Protein AF-A0A931J970-F1 (afdb_monomer_lite)

Radius of gyration: 32.59 Å; chains: 1; bounding box: 73×51×160 Å

Organism: NCBI:txid2795029

Secondary structure (DSSP, 8-state):
----------------------------------------------------------------------------B-TTSSB---SS---TTEEEEESSSSSS--EEEETTTTEEEETT--EEESSHHHHHHHHHT--BTTB--EE-------SSSS--EESSSSSSEEES----TTTS-HHHHIIIIIS--B-SB-TTSPBPSS-B----TT-SS--SSEEE-S---SS-TTEEEEEETTTTEEEEEETTS-EEE--EEES--SEE-------SHHHHHHHHHHHHHHHHT-----------

Foldseek 3Di:
DDDDDDDDDDDDDDDDDDDDDDDDDDDDDDDDDDDDDDDDDDDDDDDDDDDDDDDDDDDDDDDDDDPPPDPPPPQDAPPVRHRPPDAFADFPQWFFFDQQPPLDGQWTQRPLLQKIWGLQDKDKDQFQVRLQVCQQCDADNNDRQKGFWAAAQPDDFFAPEDQLEPGAFWAPHDLHSPGGTPVLVCLCRRFNFHALAHNVRHGDPRHFPPGSRSRPHDDQWKEFGRDDGPVDNQWGWIAGRRGSTIHIDGRRHITMTTIMGHHDHHDGSPPPPPPCCVVVVVVVVVVVVVVVPPDPPPPDDDDD

Structure (mmCIF, N/CA/C/O backbone):
data_AF-A0A931J970-F1
#
_entry.id   AF-A0A931J970-F1
#
loop_
_atom_site.group_PDB
_atom_site.id
_atom_site.type_symbol
_atom_site.label_atom_id
_atom_site.label_alt_id
_atom_site.label_comp_id
_atom_site.label_asym_id
_atom_site.label_entity_id
_atom_site.label_seq_id
_atom_site.pdbx_PDB_ins_code
_atom_site.Cartn_x
_atom_site.Cartn_y
_atom_site.Cartn_z
_atom_site.occupancy
_atom_site.B_iso_or_equiv
_atom_site.auth_seq_id
_atom_site.auth_comp_id
_atom_site.auth_asym_id
_atom_site.auth_atom_id
_atom_site.pdbx_PDB_model_num
ATOM 1 N N . MET A 1 1 ? -7.038 -12.472 -66.343 1.00 32.62 1 MET A N 1
ATOM 2 C CA . MET A 1 1 ? -5.599 -12.186 -66.524 1.00 32.62 1 MET A CA 1
ATOM 3 C C . MET A 1 1 ? -5.068 -11.605 -65.215 1.00 32.62 1 MET A C 1
ATOM 5 O O . MET A 1 1 ? -5.559 -10.576 -64.785 1.00 32.62 1 MET A O 1
ATOM 9 N N . TRP A 1 2 ? -4.187 -12.348 -64.540 1.00 27.83 2 TRP A N 1
ATOM 10 C CA . TRP A 1 2 ? -3.300 -11.923 -63.430 1.00 27.83 2 TRP A CA 1
ATOM 11 C C . TRP A 1 2 ? -2.159 -11.028 -63.982 1.00 27.83 2 TRP A C 1
ATOM 13 O O . TRP A 1 2 ? -2.066 -10.998 -65.213 1.00 27.83 2 TRP A O 1
ATOM 23 N N . PRO A 1 3 ? -1.272 -10.355 -63.195 1.00 53.25 3 PRO A N 1
ATOM 24 C CA . PRO A 1 3 ? -0.715 -10.714 -61.864 1.00 53.25 3 PRO A CA 1
ATOM 25 C C . PRO A 1 3 ? -0.556 -9.479 -60.916 1.00 53.25 3 PRO A C 1
ATOM 27 O O . PRO A 1 3 ? -1.135 -8.444 -61.203 1.00 53.25 3 PRO A O 1
ATOM 30 N N . SER A 1 4 ? 0.117 -9.431 -59.753 1.00 34.38 4 SER A N 1
ATOM 31 C CA . SER A 1 4 ? 1.085 -10.269 -59.021 1.00 34.38 4 SER A CA 1
ATOM 32 C C . SER A 1 4 ? 1.076 -9.902 -57.522 1.00 34.38 4 SER A C 1
ATOM 34 O O . SER A 1 4 ? 0.842 -8.756 -57.149 1.00 34.38 4 SER A O 1
ATOM 36 N N . ARG A 1 5 ? 1.396 -10.886 -56.673 1.00 38.53 5 ARG A N 1
ATOM 37 C CA . ARG A 1 5 ? 1.529 -10.820 -55.206 1.00 38.53 5 ARG A CA 1
ATOM 38 C C . ARG A 1 5 ? 2.857 -10.193 -54.752 1.00 38.53 5 ARG A C 1
ATOM 40 O O . ARG A 1 5 ? 3.878 -10.428 -55.386 1.00 38.53 5 ARG A O 1
ATOM 47 N N . GLY A 1 6 ? 2.853 -9.590 -53.560 1.00 29.78 6 GLY A N 1
ATOM 48 C CA . GLY A 1 6 ? 4.028 -9.400 -52.700 1.00 29.78 6 GLY A CA 1
ATOM 49 C C . GLY A 1 6 ? 3.666 -9.686 -51.236 1.00 29.78 6 GLY A C 1
ATOM 50 O O . GLY A 1 6 ? 2.796 -9.026 -50.677 1.00 29.78 6 GLY A O 1
ATOM 51 N N . ARG A 1 7 ? 4.283 -10.717 -50.644 1.00 35.16 7 ARG A N 1
ATOM 52 C CA . ARG A 1 7 ? 4.227 -11.095 -49.216 1.00 35.16 7 ARG A CA 1
ATOM 53 C C . ARG A 1 7 ? 5.490 -10.592 -48.520 1.00 35.16 7 ARG A C 1
ATOM 55 O O . ARG A 1 7 ? 6.546 -10.812 -49.086 1.00 35.16 7 ARG A O 1
ATOM 62 N N . PHE A 1 8 ? 5.366 -10.098 -47.288 1.00 31.39 8 PHE A N 1
ATOM 63 C CA . PHE A 1 8 ? 6.238 -10.283 -46.104 1.00 31.39 8 PHE A CA 1
ATOM 64 C C . PHE A 1 8 ? 5.453 -9.624 -44.941 1.00 31.39 8 PHE A C 1
ATOM 66 O O . PHE A 1 8 ? 5.007 -8.499 -45.102 1.00 31.39 8 PHE A O 1
ATOM 73 N N . GLY A 1 9 ? 5.102 -10.217 -43.798 1.00 28.55 9 GLY A N 1
ATOM 74 C CA . GLY A 1 9 ? 5.568 -11.416 -43.115 1.00 28.55 9 GLY A CA 1
ATOM 75 C C . GLY A 1 9 ? 6.379 -11.006 -41.883 1.00 28.55 9 GLY A C 1
ATOM 76 O O . GLY A 1 9 ? 7.507 -10.587 -42.079 1.00 28.55 9 GLY A O 1
ATOM 77 N N . LEU A 1 10 ? 5.796 -11.142 -40.677 1.00 30.73 10 LEU A N 1
ATOM 78 C CA . LEU A 1 10 ? 6.378 -11.363 -39.326 1.00 30.73 10 LEU A CA 1
ATOM 79 C C . LEU A 1 10 ? 5.673 -10.503 -38.253 1.00 30.73 10 LEU A C 1
ATOM 81 O O . LEU A 1 10 ? 5.471 -9.322 -38.474 1.00 30.73 10 LEU A O 1
ATOM 85 N N . LYS A 1 11 ? 5.350 -10.953 -37.036 1.00 30.30 11 LYS A N 1
ATOM 86 C CA . LYS A 1 11 ? 5.134 -12.274 -36.421 1.00 30.30 11 LYS A CA 1
ATOM 87 C C . LYS A 1 11 ? 4.432 -11.974 -35.081 1.00 30.30 11 LYS A C 1
ATOM 89 O O . LYS A 1 11 ? 4.921 -11.151 -34.317 1.00 30.30 11 LYS A O 1
ATOM 94 N N . HIS A 1 12 ? 3.307 -12.637 -34.815 1.00 34.53 12 HIS A N 1
ATOM 95 C CA . HIS A 1 12 ? 2.775 -12.820 -33.460 1.00 34.53 12 HIS A CA 1
ATOM 96 C C . HIS A 1 12 ? 3.682 -13.786 -32.691 1.00 34.53 12 HIS A C 1
ATOM 98 O O . HIS A 1 12 ? 4.032 -14.831 -33.239 1.00 34.53 12 HIS A O 1
ATOM 104 N N . ALA A 1 13 ? 3.996 -13.457 -31.440 1.00 31.66 13 ALA A N 1
ATOM 105 C CA . ALA A 1 13 ? 4.185 -14.376 -30.313 1.00 31.66 13 ALA A CA 1
ATOM 106 C C . ALA A 1 13 ? 4.657 -13.561 -29.104 1.00 31.66 13 ALA A C 1
ATOM 108 O O . ALA A 1 13 ? 5.627 -12.830 -29.236 1.00 31.66 13 ALA A O 1
ATOM 109 N N . TYR A 1 14 ? 3.974 -13.665 -27.964 1.00 29.38 14 TYR A N 1
ATOM 110 C CA . TYR A 1 14 ? 4.555 -14.063 -26.674 1.00 29.38 14 TYR A CA 1
ATOM 111 C C . TYR A 1 14 ? 3.423 -14.097 -25.638 1.00 29.38 14 TYR A C 1
ATOM 113 O O . TYR A 1 14 ? 3.009 -13.078 -25.097 1.00 29.38 14 TYR A O 1
ATOM 121 N N . PHE A 1 15 ? 2.904 -15.302 -25.403 1.00 30.95 15 PHE A N 1
ATOM 122 C CA . PHE A 1 15 ? 2.072 -15.651 -24.257 1.00 30.95 15 PHE A CA 1
ATOM 123 C C . PHE A 1 15 ? 2.716 -16.864 -23.579 1.00 30.95 15 PHE A C 1
ATOM 125 O O . PHE A 1 15 ? 3.073 -17.817 -24.265 1.00 30.95 15 PHE A O 1
ATOM 132 N N . ALA A 1 16 ? 2.801 -16.775 -22.248 1.00 30.42 16 ALA A N 1
ATOM 133 C CA . ALA A 1 16 ? 2.946 -17.830 -21.242 1.00 30.42 16 ALA A CA 1
ATOM 134 C C . ALA A 1 16 ? 4.136 -18.806 -21.338 1.00 30.42 16 ALA A C 1
ATOM 136 O O . ALA A 1 16 ? 4.238 -19.580 -22.274 1.00 30.42 16 ALA A O 1
ATOM 137 N N . HIS A 1 17 ? 4.958 -18.851 -20.280 1.00 29.67 17 HIS A N 1
ATOM 138 C CA . HIS A 1 17 ? 5.275 -20.077 -19.525 1.00 29.67 17 HIS A CA 1
ATOM 139 C C . HIS A 1 17 ? 6.256 -19.759 -18.378 1.00 29.67 17 HIS A C 1
ATOM 141 O O . HIS A 1 17 ? 7.457 -19.660 -18.590 1.00 29.67 17 HIS A O 1
ATOM 147 N N . LEU A 1 18 ? 5.758 -19.675 -17.141 1.00 29.77 18 LEU A N 1
ATOM 148 C CA . LEU A 1 18 ? 6.548 -20.017 -15.953 1.00 29.77 18 LEU A CA 1
ATOM 149 C C . LEU A 1 18 ? 5.676 -20.870 -15.026 1.00 29.77 18 LEU A C 1
ATOM 151 O O . LEU A 1 18 ? 4.893 -20.377 -14.221 1.00 29.77 18 LEU A O 1
ATOM 155 N N . LYS A 1 19 ? 5.797 -22.187 -15.200 1.00 30.42 19 LYS A N 1
ATOM 156 C CA . LYS A 1 19 ? 5.409 -23.211 -14.230 1.00 30.42 19 LYS A CA 1
ATOM 157 C C . LYS A 1 19 ? 6.607 -24.142 -14.054 1.00 30.42 19 LYS A C 1
ATOM 159 O O . LYS A 1 19 ? 7.148 -24.611 -15.047 1.00 30.42 19 LYS A O 1
ATOM 164 N N . CYS A 1 20 ? 6.932 -24.407 -12.791 1.00 26.66 20 CYS A N 1
ATOM 165 C CA . CYS A 1 20 ? 7.641 -25.573 -12.260 1.00 26.66 20 CYS A CA 1
ATOM 166 C C . CYS A 1 20 ? 8.998 -25.959 -12.871 1.00 26.66 20 CYS A C 1
ATOM 168 O O . CYS A 1 20 ? 9.063 -26.613 -13.905 1.00 26.66 20 CYS A O 1
ATOM 170 N N . MET A 1 21 ? 10.067 -25.779 -12.091 1.00 27.89 21 MET A N 1
ATOM 171 C CA . MET A 1 21 ? 11.127 -26.788 -12.041 1.00 27.89 21 MET A CA 1
ATOM 172 C C . MET A 1 21 ? 11.742 -26.841 -10.640 1.00 27.89 21 MET A C 1
ATOM 174 O O . MET A 1 21 ? 12.521 -25.983 -10.238 1.00 27.89 21 MET A O 1
ATOM 178 N N . ALA A 1 22 ? 11.333 -27.863 -9.891 1.00 28.83 22 ALA A N 1
ATOM 179 C CA . ALA A 1 22 ? 11.985 -28.336 -8.683 1.00 28.83 22 ALA A CA 1
ATOM 180 C C . ALA A 1 22 ? 12.664 -29.681 -8.992 1.00 28.83 22 ALA A C 1
ATOM 182 O O . ALA A 1 22 ? 12.116 -30.490 -9.738 1.00 28.83 22 ALA A O 1
ATOM 183 N N . CYS A 1 23 ? 13.810 -29.906 -8.343 1.00 24.67 23 CYS A N 1
ATOM 184 C CA . CYS A 1 23 ? 14.574 -31.155 -8.221 1.00 24.67 23 CYS A CA 1
ATOM 185 C C . CYS A 1 23 ? 15.260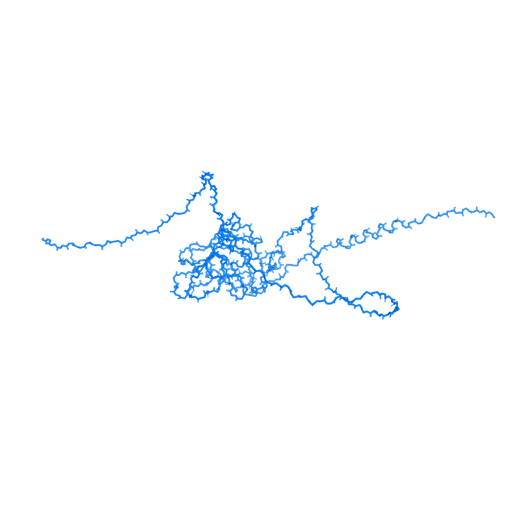 -31.730 -9.475 1.00 24.67 23 CYS A C 1
ATOM 187 O O . CYS A 1 23 ? 14.621 -32.379 -10.296 1.00 24.67 23 CYS A O 1
ATOM 189 N N . HIS A 1 24 ? 16.601 -31.673 -9.493 1.00 28.16 24 HIS A N 1
ATOM 190 C CA . HIS A 1 24 ? 17.458 -32.873 -9.449 1.00 28.16 24 HIS A CA 1
ATOM 191 C C . HIS A 1 24 ? 18.880 -32.539 -8.941 1.00 28.16 24 HIS A C 1
ATOM 193 O O . HIS A 1 24 ? 19.471 -31.527 -9.302 1.00 28.16 24 HIS A O 1
ATOM 199 N N . CYS A 1 25 ? 19.384 -33.407 -8.058 1.00 27.58 25 CYS A N 1
ATOM 200 C CA . CYS A 1 25 ? 20.707 -33.421 -7.417 1.00 27.58 25 CYS A CA 1
ATOM 201 C C . CYS A 1 25 ? 21.861 -33.682 -8.412 1.00 27.58 25 CYS A C 1
ATOM 203 O O . CYS A 1 25 ? 21.650 -34.435 -9.357 1.00 27.58 25 CYS A O 1
ATOM 205 N N . ARG A 1 26 ? 23.108 -33.238 -8.145 1.00 26.83 26 ARG A N 1
ATOM 206 C CA . ARG A 1 26 ? 24.162 -33.934 -7.348 1.00 26.83 26 ARG A CA 1
ATOM 207 C C . ARG A 1 26 ? 25.575 -33.320 -7.552 1.00 26.83 26 ARG A C 1
ATOM 209 O O . ARG A 1 26 ? 25.983 -33.097 -8.680 1.00 26.83 26 ARG A O 1
ATOM 216 N N . SER A 1 27 ? 26.276 -33.126 -6.426 1.00 30.52 27 SER A N 1
ATOM 217 C CA . SER A 1 27 ? 27.703 -33.390 -6.099 1.00 30.52 27 SER A CA 1
ATOM 218 C C . SER A 1 27 ? 28.887 -32.999 -7.014 1.00 30.52 27 SER A C 1
ATOM 220 O O . SER A 1 27 ? 29.001 -33.479 -8.135 1.00 30.52 27 SER A O 1
ATOM 222 N N . ASP A 1 28 ? 29.852 -32.341 -6.349 1.00 29.25 28 ASP A N 1
ATOM 223 C CA . ASP A 1 28 ? 31.324 -32.374 -6.489 1.00 29.25 28 ASP A CA 1
ATOM 224 C C . ASP A 1 28 ? 32.018 -31.777 -7.725 1.00 29.25 28 ASP A C 1
ATOM 226 O O . ASP A 1 28 ? 31.942 -32.310 -8.823 1.00 29.25 28 ASP A O 1
ATOM 230 N N . CYS A 1 29 ? 32.867 -30.761 -7.494 1.00 26.94 29 CYS A N 1
ATOM 231 C CA . CYS A 1 29 ? 34.327 -30.955 -7.500 1.00 26.94 29 CYS A CA 1
ATOM 232 C C . CYS A 1 29 ? 35.052 -29.713 -6.943 1.00 26.94 29 CYS A C 1
ATOM 234 O O . CYS A 1 29 ? 34.749 -28.579 -7.310 1.00 26.94 29 CYS A O 1
ATOM 236 N N . GLY A 1 30 ? 36.012 -29.928 -6.042 1.00 27.17 30 GLY A N 1
ATOM 237 C CA . GLY A 1 30 ? 36.835 -28.877 -5.449 1.00 27.17 30 GLY A CA 1
ATOM 238 C C . GLY A 1 30 ? 38.177 -28.621 -6.148 1.00 27.17 30 GLY A C 1
ATOM 239 O O . GLY A 1 30 ? 38.549 -29.291 -7.104 1.00 27.17 30 GLY A O 1
ATOM 240 N N . GLN A 1 31 ? 38.917 -27.714 -5.500 1.00 30.12 31 GLN A N 1
ATOM 241 C CA . GLN A 1 31 ? 40.372 -27.488 -5.479 1.00 30.12 31 GLN A CA 1
ATOM 242 C C . GLN A 1 31 ? 41.030 -26.413 -6.375 1.00 30.12 31 GLN A C 1
ATOM 244 O O . GLN A 1 31 ? 41.180 -26.559 -7.578 1.00 30.12 31 GLN A O 1
ATOM 249 N N . LYS A 1 32 ? 41.606 -25.450 -5.625 1.00 28.34 32 LYS A N 1
ATOM 250 C CA . LYS A 1 32 ? 42.980 -24.895 -5.654 1.00 28.34 32 LYS A CA 1
ATOM 251 C C . LYS A 1 32 ? 43.425 -24.013 -6.824 1.00 28.34 32 LYS A C 1
ATOM 253 O O . LYS A 1 32 ? 43.679 -24.522 -7.902 1.00 28.34 32 LYS A O 1
ATOM 258 N N . VAL A 1 33 ? 43.838 -22.784 -6.473 1.00 33.09 33 VAL A N 1
ATOM 259 C CA . VAL A 1 33 ? 45.193 -22.264 -6.765 1.00 33.09 33 VAL A CA 1
ATOM 260 C C . VAL A 1 33 ? 45.700 -21.436 -5.566 1.00 33.09 33 VAL A C 1
ATOM 262 O O . VAL A 1 33 ? 44.953 -20.656 -4.982 1.00 33.09 33 VAL A O 1
ATOM 265 N N . GLN A 1 34 ? 46.958 -21.669 -5.176 1.00 29.69 34 GLN A N 1
ATOM 266 C CA . GLN A 1 34 ? 47.738 -20.971 -4.144 1.00 29.69 34 GLN A CA 1
ATOM 267 C C . GLN A 1 34 ? 48.658 -19.895 -4.755 1.00 29.69 34 GLN A C 1
ATOM 269 O O . GLN A 1 34 ? 49.080 -20.036 -5.899 1.00 29.69 34 GLN A O 1
ATOM 274 N N . GLY A 1 35 ? 49.087 -18.943 -3.914 1.00 29.00 35 GLY A N 1
ATOM 275 C CA . GLY A 1 35 ? 50.326 -18.151 -4.046 1.00 29.00 35 GLY A CA 1
ATOM 276 C C . GLY A 1 35 ? 50.062 -16.640 -4.064 1.00 29.00 35 GLY A C 1
ATOM 277 O O . GLY A 1 35 ? 49.235 -16.190 -4.838 1.00 29.00 35 GLY A O 1
ATOM 278 N N . GLY A 1 36 ? 50.682 -15.769 -3.267 1.00 27.55 36 GLY A N 1
ATOM 279 C CA . GLY A 1 36 ? 51.750 -15.872 -2.275 1.00 27.55 36 GLY A CA 1
ATOM 280 C C . GLY A 1 36 ? 52.408 -14.486 -2.119 1.00 27.55 36 GLY A C 1
ATOM 281 O O . GLY A 1 36 ? 52.637 -13.830 -3.127 1.00 27.55 36 GLY A O 1
ATOM 282 N N . ALA A 1 37 ? 52.736 -14.112 -0.870 1.00 29.05 37 ALA A N 1
ATOM 283 C CA . ALA A 1 37 ? 53.628 -13.018 -0.421 1.00 29.05 37 ALA A CA 1
ATOM 284 C C . ALA A 1 37 ? 53.196 -11.550 -0.669 1.00 29.05 37 ALA A C 1
ATOM 286 O O . ALA A 1 37 ? 52.577 -11.237 -1.670 1.00 29.05 37 ALA A O 1
ATOM 287 N N . ALA A 1 38 ? 53.548 -10.544 0.138 1.00 29.59 38 ALA A N 1
ATOM 288 C CA . ALA A 1 38 ? 54.008 -10.399 1.522 1.00 29.59 38 ALA A CA 1
ATOM 289 C C . ALA A 1 38 ? 54.080 -8.877 1.808 1.00 29.59 38 ALA A C 1
ATOM 291 O O . ALA A 1 38 ? 54.434 -8.117 0.917 1.00 29.59 38 ALA A O 1
ATOM 292 N N . ALA A 1 39 ? 53.806 -8.496 3.062 1.00 28.98 39 ALA A N 1
ATOM 293 C CA . ALA A 1 39 ? 54.303 -7.323 3.801 1.00 28.98 39 ALA A CA 1
ATOM 294 C C . ALA A 1 39 ? 54.125 -5.891 3.233 1.00 28.98 39 ALA A C 1
ATOM 296 O O . ALA A 1 39 ? 54.728 -5.518 2.235 1.00 28.98 39 ALA A O 1
ATOM 297 N N . LEU A 1 40 ? 53.444 -5.030 4.006 1.00 29.34 40 LEU A N 1
ATOM 298 C CA . LEU A 1 40 ? 54.064 -3.936 4.785 1.00 29.34 40 LEU A CA 1
ATOM 299 C C . LEU A 1 40 ? 52.973 -3.091 5.480 1.00 29.34 40 LEU A C 1
ATOM 301 O O . LEU A 1 40 ? 52.254 -2.326 4.846 1.00 29.34 40 LEU A O 1
ATOM 305 N N . LEU A 1 41 ? 52.870 -3.237 6.803 1.00 31.53 41 LEU A N 1
ATOM 306 C CA . LEU A 1 41 ? 52.227 -2.273 7.705 1.00 31.53 41 LEU A CA 1
ATOM 307 C C . LEU A 1 41 ? 53.251 -1.197 8.088 1.00 31.53 41 LEU A C 1
ATOM 309 O O . LEU A 1 41 ? 54.427 -1.532 8.259 1.00 31.53 41 LEU A O 1
ATOM 313 N N . PRO A 1 42 ? 52.803 0.033 8.388 1.00 39.00 42 PRO A N 1
ATOM 314 C CA . PRO A 1 42 ? 53.454 0.765 9.463 1.00 39.00 42 PRO A CA 1
ATOM 315 C C . PRO A 1 42 ? 52.481 1.326 10.512 1.00 39.00 42 PRO A C 1
ATOM 317 O O . PRO A 1 42 ? 51.498 1.991 10.210 1.00 39.00 42 PRO A O 1
ATOM 320 N N . ALA A 1 43 ? 52.883 1.061 11.757 1.00 30.73 43 ALA A N 1
ATOM 321 C CA . ALA A 1 43 ? 52.931 1.960 12.909 1.00 30.73 43 ALA A CA 1
ATOM 322 C C . ALA A 1 43 ? 51.629 2.561 13.473 1.00 30.73 43 ALA A C 1
ATOM 324 O O . ALA A 1 43 ? 51.094 3.564 13.008 1.00 30.73 43 ALA A O 1
ATOM 325 N N . ALA A 1 44 ? 51.241 1.993 14.617 1.00 34.16 44 ALA A N 1
ATOM 326 C CA . ALA A 1 44 ? 50.404 2.609 15.634 1.00 34.16 44 ALA A CA 1
ATOM 327 C C . ALA A 1 44 ? 51.095 3.832 16.272 1.00 34.16 44 ALA A C 1
ATOM 329 O O . ALA A 1 44 ? 52.286 3.801 16.581 1.00 34.16 44 ALA A O 1
ATOM 330 N N . ASN A 1 45 ? 50.316 4.889 16.502 1.00 34.91 45 ASN A N 1
ATOM 331 C CA . ASN A 1 45 ? 50.698 6.091 17.241 1.00 34.91 45 ASN A CA 1
ATOM 332 C C . ASN A 1 45 ? 50.421 5.883 18.749 1.00 34.91 45 ASN A C 1
ATOM 334 O O . ASN A 1 45 ? 49.266 5.629 19.101 1.00 34.91 45 ASN A O 1
ATOM 338 N N . PRO A 1 46 ? 51.421 5.981 19.647 1.00 37.38 46 PRO A N 1
ATOM 339 C CA . PRO A 1 46 ? 51.228 5.814 21.079 1.00 37.38 46 PRO A CA 1
ATOM 340 C C . PRO A 1 46 ? 51.183 7.182 21.766 1.00 37.38 46 PRO A C 1
ATOM 342 O O . PRO A 1 46 ? 52.218 7.800 21.980 1.00 37.38 46 PRO A O 1
ATOM 345 N N . ASN A 1 47 ? 49.997 7.658 22.144 1.00 35.28 47 ASN A N 1
ATOM 346 C CA . ASN A 1 47 ? 49.862 8.778 23.080 1.00 35.28 47 ASN A CA 1
ATOM 347 C C . ASN A 1 47 ? 48.514 8.713 23.803 1.00 35.28 47 ASN A C 1
ATOM 349 O O . ASN A 1 47 ? 47.569 9.404 23.438 1.00 35.28 47 ASN A O 1
ATOM 353 N N . PHE A 1 48 ? 48.433 7.913 24.865 1.00 32.44 48 PHE A N 1
ATOM 354 C CA . PHE A 1 48 ? 47.489 8.189 25.946 1.00 32.44 48 PHE A CA 1
ATOM 355 C C . PHE A 1 48 ? 48.160 7.858 27.277 1.00 32.44 48 PHE A C 1
ATOM 357 O O . PHE A 1 48 ? 48.481 6.708 27.569 1.00 32.44 48 PHE A O 1
ATOM 364 N N . LYS A 1 49 ? 48.469 8.913 28.033 1.00 32.38 49 LYS A N 1
ATOM 365 C CA . LYS A 1 49 ? 49.117 8.844 29.341 1.00 32.38 49 LYS A CA 1
ATOM 366 C C . LYS A 1 49 ? 48.116 8.327 30.371 1.00 32.38 49 LYS A C 1
ATOM 368 O O . LYS A 1 49 ? 47.074 8.936 30.581 1.00 32.38 49 LYS A O 1
ATOM 373 N N . THR A 1 50 ? 48.471 7.236 31.033 1.00 33.38 50 THR A N 1
ATOM 374 C CA . THR A 1 50 ? 47.919 6.820 32.322 1.00 33.38 50 THR A CA 1
ATOM 375 C C . THR A 1 50 ? 48.655 7.561 33.433 1.00 33.38 50 THR A C 1
ATOM 377 O O . THR A 1 50 ? 49.863 7.377 33.576 1.00 33.38 50 THR A O 1
ATOM 380 N N . THR A 1 51 ? 47.942 8.353 34.230 1.00 37.03 51 THR A N 1
ATOM 381 C CA . THR A 1 51 ? 48.414 8.806 35.544 1.00 37.03 51 THR A CA 1
ATOM 382 C C . THR A 1 51 ? 47.288 8.695 36.564 1.00 37.03 51 THR A C 1
ATOM 384 O O . THR A 1 51 ? 46.246 9.328 36.428 1.00 37.03 51 THR A O 1
ATOM 387 N N . ASP A 1 52 ? 47.600 7.875 37.561 1.00 32.44 52 ASP A N 1
ATOM 388 C CA . ASP A 1 52 ? 47.331 8.026 38.984 1.00 32.44 52 ASP A CA 1
ATOM 389 C C . ASP A 1 52 ? 45.961 7.660 39.561 1.00 32.44 52 ASP A C 1
ATOM 391 O O . ASP A 1 52 ? 44.905 8.230 39.303 1.00 32.44 52 ASP A O 1
ATOM 395 N N . ALA A 1 53 ? 46.064 6.660 40.430 1.00 31.84 53 ALA A N 1
ATOM 396 C CA . ALA A 1 53 ? 45.071 6.179 41.353 1.00 31.84 53 ALA A CA 1
ATOM 397 C C . ALA A 1 53 ? 45.184 6.901 42.712 1.00 31.84 53 ALA A C 1
ATOM 399 O O . ALA A 1 53 ? 46.227 7.456 43.052 1.00 31.84 53 ALA A O 1
ATOM 400 N N . VAL A 1 54 ? 44.141 6.686 43.524 1.00 30.34 54 VAL A N 1
ATOM 401 C CA . VAL A 1 54 ? 44.147 6.530 44.995 1.00 30.34 54 VAL A CA 1
ATOM 402 C C . VAL A 1 54 ? 43.527 7.668 45.844 1.00 30.34 54 VAL A C 1
ATOM 404 O O . VAL A 1 54 ? 44.048 8.768 45.943 1.00 30.34 54 VAL A O 1
ATOM 407 N N . MET A 1 55 ? 42.474 7.244 46.571 1.00 28.72 55 MET A N 1
ATOM 408 C CA . MET A 1 55 ? 41.891 7.700 47.857 1.00 28.72 55 MET A CA 1
ATOM 409 C C . MET A 1 55 ? 41.119 9.035 47.908 1.00 28.72 55 MET A C 1
ATOM 411 O O . MET A 1 55 ? 41.661 10.099 47.667 1.00 28.72 55 MET A O 1
ATOM 415 N N . ASN A 1 56 ? 39.794 9.029 48.114 1.00 32.47 56 ASN A N 1
ATOM 416 C CA . ASN A 1 56 ? 39.006 8.681 49.320 1.00 32.47 56 ASN A CA 1
ATOM 417 C C . ASN A 1 56 ? 39.034 9.780 50.401 1.00 32.47 56 ASN A C 1
ATOM 419 O O . ASN A 1 56 ? 39.945 9.807 51.218 1.00 32.47 56 ASN A O 1
ATOM 423 N N . HIS A 1 57 ? 37.992 10.622 50.443 1.00 29.92 57 HIS A N 1
ATOM 424 C CA . HIS A 1 57 ? 37.467 11.209 51.679 1.00 29.92 57 HIS A CA 1
ATOM 425 C C . HIS A 1 57 ? 36.004 11.656 51.515 1.00 29.92 57 HIS A C 1
ATOM 427 O O . HIS A 1 57 ? 35.629 12.325 50.557 1.00 29.92 57 HIS A O 1
ATOM 433 N N . SER A 1 58 ? 35.194 11.233 52.481 1.00 35.00 58 SER A N 1
ATOM 434 C CA . SER A 1 58 ? 33.781 11.526 52.710 1.00 35.00 58 SER A CA 1
ATOM 435 C C . SER A 1 58 ? 33.463 13.027 52.824 1.00 35.00 58 SER A C 1
ATOM 437 O O . SER A 1 58 ? 34.309 13.769 53.312 1.00 35.00 58 SER A O 1
ATOM 439 N N . VAL A 1 59 ? 32.220 13.427 52.490 1.00 32.94 59 VAL A N 1
ATOM 440 C CA . VAL A 1 59 ? 31.285 14.284 53.280 1.00 32.94 59 VAL A CA 1
ATOM 441 C C . VAL A 1 59 ? 30.183 14.902 52.375 1.00 32.94 59 VAL A C 1
ATOM 443 O O . VAL A 1 59 ? 30.450 15.754 51.543 1.00 32.94 59 VAL A O 1
ATOM 446 N N . PHE A 1 60 ? 28.946 14.429 52.597 1.00 27.78 60 PHE A N 1
ATOM 447 C CA . PHE A 1 60 ? 27.629 15.105 52.658 1.00 27.78 60 PHE A CA 1
ATOM 448 C C . PHE A 1 60 ? 27.025 16.050 51.574 1.00 27.78 60 PHE A C 1
ATOM 450 O O . PHE A 1 60 ? 27.615 17.032 51.150 1.00 27.78 60 PHE A O 1
ATOM 457 N N . PHE A 1 61 ? 25.707 15.811 51.380 1.00 28.47 61 PHE A N 1
ATOM 458 C CA . PHE A 1 61 ? 24.578 16.651 50.906 1.00 28.47 61 PHE A CA 1
ATOM 459 C C . PHE A 1 61 ? 24.473 17.069 49.423 1.00 28.47 61 PHE A C 1
ATOM 461 O O . PHE A 1 61 ? 25.144 17.990 48.981 1.00 28.47 61 PHE A O 1
ATOM 468 N N . ALA A 1 62 ? 23.476 16.521 48.708 1.00 28.59 62 ALA A N 1
ATOM 469 C CA . ALA A 1 62 ? 22.228 17.232 48.361 1.00 28.59 62 ALA A CA 1
ATOM 470 C C . ALA A 1 62 ? 21.318 16.377 47.449 1.00 28.59 62 ALA A C 1
ATOM 472 O O . ALA A 1 62 ? 21.757 15.832 46.439 1.00 28.59 62 ALA A O 1
ATOM 473 N N . LEU A 1 63 ? 20.034 16.284 47.817 1.00 27.59 63 LEU A N 1
ATOM 474 C CA . LEU A 1 63 ? 18.944 15.785 46.975 1.00 27.59 63 LEU A CA 1
ATOM 475 C C . LEU A 1 63 ? 18.839 16.605 45.679 1.00 27.59 63 LEU A C 1
ATOM 477 O O . LEU A 1 63 ? 18.643 17.814 45.759 1.00 27.59 63 LEU A O 1
ATOM 481 N N . ILE A 1 64 ? 18.775 15.935 44.526 1.00 32.44 64 ILE A N 1
ATOM 482 C CA . ILE A 1 64 ? 17.927 16.364 43.404 1.00 32.44 64 ILE A CA 1
ATOM 483 C C . ILE A 1 64 ? 17.209 15.118 42.878 1.00 32.44 64 ILE A C 1
ATOM 485 O O . ILE A 1 64 ? 17.817 14.226 42.292 1.00 32.44 64 ILE A O 1
ATOM 489 N N . ALA A 1 65 ? 15.904 15.051 43.137 1.00 31.14 65 ALA A N 1
ATOM 490 C CA . ALA A 1 65 ? 15.009 14.069 42.550 1.00 31.14 65 ALA A CA 1
ATOM 491 C C . ALA A 1 65 ? 14.779 14.430 41.076 1.00 31.14 65 ALA A C 1
ATOM 493 O O . ALA A 1 65 ? 14.044 15.367 40.772 1.00 31.14 65 ALA A O 1
ATOM 494 N N . ALA A 1 66 ? 15.400 13.688 40.162 1.00 32.81 66 ALA A N 1
ATOM 495 C CA . ALA A 1 66 ? 14.965 13.638 38.774 1.00 32.81 66 ALA A CA 1
ATOM 496 C C . ALA A 1 66 ? 13.990 12.463 38.642 1.00 32.81 66 ALA A C 1
ATOM 498 O O . ALA A 1 66 ? 14.396 11.307 38.549 1.00 32.81 66 ALA A O 1
ATOM 499 N N . ALA A 1 67 ? 12.693 12.765 38.695 1.00 32.97 67 ALA A N 1
ATOM 500 C CA . ALA A 1 67 ? 11.648 11.833 38.308 1.00 32.97 67 ALA A CA 1
ATOM 501 C C . ALA A 1 67 ? 11.715 11.640 36.785 1.00 32.97 67 ALA A C 1
ATOM 503 O O . ALA A 1 67 ? 11.128 12.404 36.022 1.00 32.97 67 ALA A O 1
ATOM 504 N N . SER A 1 68 ? 12.464 10.638 36.329 1.00 35.28 68 SER A N 1
ATOM 505 C CA . SER A 1 68 ? 12.361 10.147 34.960 1.00 35.28 68 SER A CA 1
ATOM 506 C C . SER A 1 68 ? 11.102 9.285 34.850 1.00 35.28 68 SER A C 1
ATOM 508 O O . SER A 1 68 ? 11.084 8.120 35.244 1.00 35.28 68 SER A O 1
ATOM 510 N N . CYS A 1 69 ? 10.029 9.858 34.297 1.00 26.72 69 CYS A N 1
ATOM 511 C CA . CYS A 1 69 ? 8.941 9.074 33.714 1.00 26.72 69 CYS A CA 1
ATOM 512 C C . CYS A 1 69 ? 9.514 8.280 32.537 1.00 26.72 69 CYS A C 1
ATOM 514 O O . CYS A 1 69 ? 9.576 8.764 31.412 1.00 26.72 69 CYS A O 1
ATOM 516 N N . THR A 1 70 ? 9.972 7.064 32.808 1.00 36.06 70 THR A N 1
ATOM 517 C CA . THR A 1 70 ? 10.131 6.047 31.775 1.00 36.06 70 THR A CA 1
ATOM 518 C C . THR A 1 70 ? 8.887 5.180 31.848 1.00 36.06 70 THR A C 1
ATOM 520 O O . THR A 1 70 ? 8.754 4.331 32.723 1.00 36.06 70 THR A O 1
ATOM 523 N N . ALA A 1 71 ? 7.935 5.442 30.952 1.00 37.03 71 ALA A N 1
ATOM 524 C CA . ALA A 1 71 ? 6.908 4.467 30.630 1.00 37.03 71 ALA A CA 1
ATOM 525 C C . ALA A 1 71 ? 7.620 3.302 29.931 1.00 37.03 71 ALA A C 1
ATOM 527 O O . ALA A 1 71 ? 7.829 3.314 28.720 1.00 37.03 71 ALA A O 1
ATOM 528 N N . ALA A 1 72 ? 8.095 2.335 30.713 1.00 34.94 72 ALA A N 1
ATOM 529 C CA . ALA A 1 72 ? 8.470 1.045 30.173 1.00 34.94 72 ALA A CA 1
ATOM 530 C C . ALA A 1 72 ? 7.164 0.362 29.762 1.00 34.94 72 ALA A C 1
ATOM 532 O O . ALA A 1 72 ? 6.391 -0.057 30.620 1.00 34.94 72 ALA A O 1
ATOM 533 N N . ALA A 1 73 ? 6.894 0.302 28.458 1.00 39.16 73 ALA A N 1
ATOM 534 C CA . ALA A 1 73 ? 5.880 -0.597 27.933 1.00 39.16 73 ALA A CA 1
ATOM 535 C C . ALA A 1 73 ? 6.268 -2.012 28.383 1.00 39.16 73 ALA A C 1
ATOM 537 O O . ALA A 1 73 ? 7.300 -2.543 27.965 1.00 39.16 73 ALA A O 1
ATOM 538 N N . ALA A 1 74 ? 5.502 -2.582 29.311 1.00 38.72 74 ALA A N 1
ATOM 539 C CA . ALA A 1 74 ? 5.699 -3.951 29.743 1.00 38.72 74 ALA A CA 1
ATOM 540 C C . ALA A 1 74 ? 5.334 -4.853 28.560 1.00 38.72 74 ALA A C 1
ATOM 542 O O . ALA A 1 74 ? 4.163 -5.076 28.270 1.00 38.72 74 ALA A O 1
ATOM 543 N N . ALA A 1 75 ? 6.345 -5.335 27.836 1.00 42.53 75 ALA A N 1
ATOM 544 C CA . ALA A 1 75 ? 6.149 -6.420 26.891 1.00 42.53 75 ALA A CA 1
ATOM 545 C C . ALA A 1 75 ? 5.685 -7.636 27.698 1.00 42.53 75 ALA A C 1
ATOM 547 O O . ALA A 1 75 ? 6.427 -8.144 28.543 1.00 42.53 75 ALA A O 1
ATOM 548 N N . THR A 1 76 ? 4.450 -8.077 27.478 1.00 40.59 76 THR A N 1
ATOM 549 C CA . THR A 1 76 ? 3.977 -9.339 28.034 1.00 40.59 76 THR A CA 1
ATOM 550 C C . THR A 1 76 ? 4.789 -10.465 27.400 1.00 40.59 76 THR A C 1
ATOM 552 O O . THR A 1 76 ? 5.132 -10.436 26.216 1.00 40.59 76 THR A O 1
ATOM 555 N N . VAL A 1 77 ? 5.195 -11.421 28.226 1.00 40.88 77 VAL A N 1
ATOM 556 C CA . VAL A 1 77 ? 6.041 -12.551 27.851 1.00 40.88 77 VAL A CA 1
ATOM 557 C C . VAL A 1 77 ? 5.230 -13.806 28.154 1.00 40.88 77 VAL A C 1
ATOM 559 O O . VAL A 1 77 ? 4.639 -13.904 29.230 1.00 40.88 77 VAL A O 1
ATOM 562 N N . ASP A 1 78 ? 5.147 -14.745 27.215 1.00 46.56 78 ASP A N 1
ATOM 563 C CA . ASP A 1 78 ? 4.463 -16.013 27.439 1.00 46.56 78 ASP A CA 1
ATOM 564 C C . ASP A 1 78 ? 5.188 -16.847 28.510 1.00 46.56 78 ASP A C 1
ATOM 566 O O . ASP A 1 78 ? 6.305 -16.541 28.941 1.00 46.56 78 ASP A O 1
ATOM 570 N N . ALA A 1 79 ? 4.559 -17.943 28.940 1.00 39.03 79 ALA A N 1
ATOM 571 C CA . ALA A 1 79 ? 5.094 -18.830 29.975 1.00 39.03 79 ALA A CA 1
ATOM 572 C C . ALA A 1 79 ? 6.455 -19.481 29.624 1.00 39.03 79 ALA A C 1
ATOM 574 O O . ALA A 1 79 ? 7.014 -20.199 30.454 1.00 39.03 79 ALA A O 1
ATOM 575 N N . THR A 1 80 ? 6.993 -19.247 28.420 1.00 43.25 80 THR A N 1
ATOM 576 C CA . THR A 1 80 ? 8.303 -19.721 27.955 1.00 43.25 80 THR A CA 1
ATOM 577 C C . THR A 1 80 ? 9.344 -18.612 27.787 1.00 43.25 80 THR A C 1
ATOM 579 O O . THR A 1 80 ? 10.475 -18.902 27.402 1.00 43.25 80 THR A O 1
ATOM 582 N N . GLY A 1 81 ? 9.021 -17.361 28.127 1.00 35.09 81 GLY A N 1
ATOM 583 C CA . GLY A 1 81 ? 9.973 -16.254 28.024 1.00 35.09 81 GLY A CA 1
ATOM 584 C C . GLY A 1 81 ? 10.066 -15.636 26.623 1.00 35.09 81 GLY A C 1
ATOM 585 O O . GLY A 1 81 ? 10.942 -14.803 26.393 1.00 35.09 81 GLY A O 1
ATOM 586 N N . ASN A 1 82 ? 9.160 -15.995 25.707 1.00 42.56 82 ASN A N 1
ATOM 587 C CA . ASN A 1 82 ? 9.005 -15.309 24.426 1.00 42.56 82 ASN A CA 1
ATOM 588 C C . ASN A 1 82 ? 8.010 -14.153 24.557 1.00 42.56 82 ASN A C 1
ATOM 590 O O . ASN A 1 82 ? 7.008 -14.319 25.245 1.00 42.56 82 ASN A O 1
ATOM 594 N N . PRO A 1 83 ? 8.225 -12.999 23.898 1.00 42.59 83 PRO A N 1
ATOM 595 C CA . PRO A 1 83 ? 7.230 -11.930 23.876 1.00 42.59 83 PRO A CA 1
ATOM 596 C C . PRO A 1 83 ? 5.879 -12.505 23.433 1.00 42.59 83 PRO A C 1
ATOM 598 O O . PRO A 1 83 ? 5.756 -13.026 22.323 1.00 42.59 83 PRO A O 1
ATOM 601 N N . SER A 1 84 ? 4.880 -12.462 24.316 1.00 37.50 84 SER A N 1
ATOM 602 C CA . SER A 1 84 ? 3.536 -12.908 23.990 1.00 37.50 84 SER A CA 1
ATOM 603 C C . SER A 1 84 ? 2.936 -11.867 23.067 1.00 37.50 84 SER A C 1
ATOM 605 O O . SER A 1 84 ? 2.526 -10.789 23.496 1.00 37.50 84 SER A O 1
ATOM 607 N N . ALA A 1 85 ? 2.910 -12.182 21.777 1.00 39.66 85 ALA A N 1
ATOM 608 C CA . ALA A 1 85 ? 2.110 -11.444 20.826 1.00 39.66 85 ALA A CA 1
ATOM 609 C C . ALA A 1 85 ? 0.645 -11.529 21.280 1.00 39.66 85 ALA A C 1
ATOM 611 O O . ALA A 1 85 ? -0.007 -12.562 21.122 1.00 39.66 85 ALA A O 1
ATOM 612 N N . SER A 1 86 ? 0.128 -10.442 21.856 1.00 38.09 86 SER A N 1
ATOM 613 C CA . SER A 1 86 ? -1.312 -10.206 21.837 1.00 38.09 86 SER A CA 1
ATOM 614 C C . SER A 1 86 ? -1.758 -10.254 20.368 1.00 38.09 86 SER A C 1
ATOM 616 O O . SER A 1 86 ? -1.055 -9.692 19.516 1.00 38.09 86 SER A O 1
ATOM 618 N N . PRO A 1 87 ? -2.861 -10.936 20.017 1.00 42.72 87 PRO A N 1
ATOM 619 C CA . PRO A 1 87 ? -3.312 -10.995 18.635 1.00 42.72 87 PRO A CA 1
ATOM 620 C C . PRO A 1 87 ? -3.685 -9.586 18.136 1.00 42.72 87 PRO A C 1
ATOM 622 O O . PRO A 1 87 ? -4.769 -9.095 18.422 1.00 42.72 87 PRO A O 1
ATOM 625 N N . GLY A 1 88 ? -2.793 -8.930 17.382 1.00 44.22 88 GLY A N 1
ATOM 626 C CA . GLY A 1 88 ? -3.187 -7.931 16.379 1.00 44.22 88 GLY A CA 1
ATOM 627 C C . GLY A 1 88 ? -2.600 -6.513 16.416 1.00 44.22 88 GLY A C 1
ATOM 628 O O . GLY A 1 88 ? -2.766 -5.825 15.411 1.00 44.22 88 GLY A O 1
ATOM 629 N N . HIS A 1 89 ? -1.928 -6.030 17.470 1.00 46.41 89 HIS A N 1
ATOM 630 C CA . HIS A 1 89 ? -1.732 -4.564 17.612 1.00 46.41 89 HIS A CA 1
ATOM 631 C C . HIS A 1 89 ? -0.292 -4.013 17.543 1.00 46.41 89 HIS A C 1
ATOM 633 O O . HIS A 1 89 ? -0.132 -2.800 17.563 1.00 46.41 89 HIS A O 1
ATOM 639 N N . LEU A 1 90 ? 0.756 -4.835 17.387 1.00 49.94 90 LEU A N 1
ATOM 640 C CA . LEU A 1 90 ? 2.151 -4.347 17.298 1.00 49.94 90 LEU A CA 1
ATOM 641 C C . LEU A 1 90 ? 2.799 -4.653 15.939 1.00 49.94 90 LEU A C 1
ATOM 643 O O . LEU A 1 90 ? 3.847 -5.295 15.853 1.00 49.94 90 LEU A O 1
ATOM 647 N N . LEU A 1 91 ? 2.161 -4.209 14.858 1.00 70.94 91 LEU A N 1
ATOM 648 C CA . LEU A 1 91 ? 2.821 -4.109 13.554 1.00 70.94 91 LEU A CA 1
ATOM 649 C C . LEU A 1 91 ? 3.722 -2.865 13.563 1.00 70.94 91 LEU A C 1
ATOM 651 O O . LEU A 1 91 ? 3.385 -1.852 14.177 1.00 70.94 91 LEU A O 1
ATOM 655 N N . LYS A 1 92 ? 4.898 -2.925 12.925 1.00 85.81 92 LYS A N 1
ATOM 656 C CA . LYS A 1 92 ? 5.878 -1.829 13.027 1.00 85.81 92 LYS A CA 1
ATOM 657 C C . LYS A 1 92 ? 5.291 -0.539 12.454 1.00 85.81 92 LYS A C 1
ATOM 659 O O . LYS A 1 92 ? 5.043 -0.466 11.257 1.00 85.81 92 LYS A O 1
ATOM 664 N N . GLY A 1 93 ? 5.100 0.468 13.305 1.00 88.19 93 GLY A N 1
ATOM 665 C CA . GLY A 1 93 ? 4.613 1.789 12.899 1.00 88.19 93 GLY A CA 1
ATOM 666 C C . GLY A 1 93 ? 3.131 1.857 12.520 1.00 88.19 93 GLY A C 1
ATOM 667 O O . GLY A 1 93 ? 2.725 2.876 11.974 1.00 88.19 93 GLY A O 1
ATOM 668 N N . LEU A 1 94 ? 2.339 0.811 12.795 1.00 93.06 94 LEU A N 1
ATOM 669 C CA . LEU A 1 94 ? 0.895 0.804 12.547 1.00 93.06 94 LEU A CA 1
ATOM 670 C C . LEU A 1 94 ? 0.112 0.807 13.853 1.00 93.06 94 LEU A C 1
ATOM 672 O O . LEU A 1 94 ? 0.394 0.023 14.757 1.00 93.06 94 LEU A O 1
ATOM 676 N N . GLU A 1 95 ? -0.923 1.634 13.904 1.00 93.00 95 GLU A N 1
ATOM 677 C CA . GLU A 1 95 ? -1.786 1.780 15.068 1.00 93.00 95 GLU A CA 1
ATOM 678 C C . GLU A 1 95 ? -3.217 1.414 14.737 1.00 93.00 95 GLU A C 1
ATOM 680 O O . GLU A 1 95 ? -3.783 1.926 13.777 1.00 93.00 95 GLU A O 1
ATOM 685 N N . ALA A 1 96 ? -3.819 0.550 15.544 1.00 93.50 96 ALA A N 1
ATOM 686 C CA . ALA A 1 96 ? -5.189 0.122 15.331 1.00 93.50 96 ALA A CA 1
ATOM 687 C C . ALA A 1 96 ? -6.173 1.304 15.414 1.00 93.50 96 ALA A C 1
ATOM 689 O O . ALA A 1 96 ? -6.066 2.163 16.300 1.00 93.50 96 ALA A O 1
ATOM 690 N N . ARG A 1 97 ? -7.134 1.330 14.490 1.00 94.25 97 ARG A N 1
ATOM 691 C CA . ARG A 1 97 ? -8.208 2.320 14.419 1.00 94.25 97 ARG A CA 1
ATOM 692 C C . ARG A 1 97 ? -9.569 1.651 14.348 1.00 94.25 97 ARG A C 1
ATOM 694 O O . ARG A 1 97 ? -9.740 0.636 13.668 1.00 94.25 97 ARG A O 1
ATOM 701 N N . ASP A 1 98 ? -10.504 2.268 15.051 1.00 95.12 98 ASP A N 1
ATOM 702 C CA . ASP A 1 98 ? -11.930 1.976 15.057 1.00 95.12 98 ASP A CA 1
ATOM 703 C C . ASP A 1 98 ? -12.652 3.189 14.463 1.00 95.12 98 ASP A C 1
ATOM 705 O O . ASP A 1 98 ? -12.621 4.299 15.005 1.00 95.12 98 ASP A O 1
ATOM 709 N N . PHE A 1 99 ? -13.230 2.995 13.285 1.00 95.00 99 PHE A N 1
ATOM 710 C CA . PHE A 1 99 ? -13.816 4.070 12.496 1.00 95.00 99 PHE A CA 1
ATOM 711 C C . PHE A 1 99 ? -15.242 4.381 12.956 1.00 95.00 99 PHE A C 1
ATOM 713 O O . PHE A 1 99 ? -15.679 5.527 12.863 1.00 95.00 99 PHE A O 1
ATOM 720 N N . ASN A 1 100 ? -15.967 3.382 13.466 1.00 94.75 100 ASN A N 1
ATOM 721 C CA . ASN A 1 100 ? -17.391 3.482 13.794 1.00 94.75 100 ASN A CA 1
ATOM 722 C C . ASN A 1 100 ? -17.693 3.454 15.305 1.00 94.75 100 ASN A C 1
ATOM 724 O O . ASN A 1 100 ? -18.855 3.598 15.697 1.00 94.75 100 ASN A O 1
ATOM 728 N N . ARG A 1 101 ? -16.658 3.328 16.142 1.00 93.25 101 ARG A N 1
ATOM 729 C CA . ARG A 1 101 ? -16.714 3.259 17.608 1.00 93.25 101 ARG A CA 1
ATOM 730 C C . ARG A 1 101 ? -17.419 2.006 18.132 1.00 93.25 101 ARG A C 1
ATOM 732 O O . ARG A 1 101 ? -18.056 2.059 19.188 1.00 93.25 101 ARG A O 1
ATOM 739 N N . ASP A 1 102 ? -17.335 0.893 17.405 1.00 92.75 102 ASP A N 1
ATOM 740 C CA . ASP A 1 102 ? -17.891 -0.400 17.822 1.00 92.75 102 ASP A CA 1
ATOM 741 C C . ASP A 1 102 ? -16.923 -1.252 18.664 1.00 92.75 102 ASP A C 1
ATOM 743 O O . ASP A 1 102 ? -17.293 -2.322 19.158 1.00 92.75 102 ASP A O 1
ATOM 747 N N . GLY A 1 103 ? -15.706 -0.755 18.891 1.00 90.00 103 GLY A N 1
ATOM 748 C CA . GLY A 1 103 ? -14.646 -1.422 19.635 1.00 90.00 103 GLY A CA 1
ATOM 749 C C . GLY A 1 103 ? -13.894 -2.475 18.823 1.00 90.00 103 GLY A C 1
ATOM 750 O O . GLY A 1 103 ? -13.121 -3.242 19.404 1.00 90.00 103 GLY A O 1
ATOM 751 N N . THR A 1 104 ? -14.113 -2.554 17.508 1.00 90.62 104 THR A N 1
ATOM 752 C CA . THR A 1 104 ? -13.436 -3.499 16.619 1.00 90.62 104 THR A CA 1
ATOM 753 C C . THR A 1 104 ? -12.418 -2.813 15.714 1.00 90.62 104 THR A C 1
ATOM 755 O O . THR A 1 104 ? -12.483 -1.625 15.421 1.00 90.62 104 THR A O 1
ATOM 758 N N . LEU A 1 105 ? -11.429 -3.589 15.267 1.00 91.81 105 LEU A N 1
ATOM 759 C CA . LEU A 1 105 ? -10.425 -3.116 14.322 1.00 91.81 105 LEU A CA 1
ATOM 760 C C . LEU A 1 105 ? -11.041 -2.900 12.945 1.00 91.81 105 LEU A C 1
ATOM 762 O O . LEU A 1 105 ? -11.472 -3.864 12.317 1.00 91.81 105 LEU A O 1
ATOM 766 N N . ASP A 1 106 ? -10.984 -1.673 12.441 1.00 94.12 106 ASP A N 1
ATOM 767 C CA . ASP A 1 106 ? -11.375 -1.332 11.072 1.00 94.12 106 ASP A CA 1
ATOM 768 C C . ASP A 1 106 ? -10.176 -1.045 10.175 1.00 94.12 106 ASP A C 1
ATOM 770 O O . ASP A 1 106 ? -10.156 -1.434 8.999 1.00 94.12 106 ASP A O 1
ATOM 774 N N . GLY A 1 107 ? -9.162 -0.392 10.735 1.00 94.69 107 GLY A N 1
ATOM 775 C CA . GLY A 1 107 ? -8.015 0.094 9.990 1.00 94.69 107 GLY A CA 1
ATOM 776 C C . GLY A 1 107 ? -6.758 0.249 10.820 1.00 94.69 107 GLY A C 1
ATOM 777 O O . GLY A 1 107 ? -6.738 -0.002 12.024 1.00 94.69 107 GLY A O 1
ATOM 778 N N . TYR A 1 108 ? -5.696 0.665 10.142 1.00 95.62 108 TYR A N 1
ATOM 779 C CA . TYR A 1 108 ? -4.411 0.952 10.757 1.00 95.62 108 TYR A CA 1
ATOM 780 C C . TYR A 1 108 ? -3.905 2.319 10.322 1.00 95.62 108 TYR A C 1
ATOM 782 O O . TYR A 1 108 ? -3.711 2.545 9.131 1.00 95.62 108 TYR A O 1
ATOM 790 N N . PHE A 1 109 ? -3.624 3.198 11.276 1.00 96.38 109 PHE A N 1
ATOM 791 C CA . PHE A 1 109 ? -2.908 4.436 11.007 1.00 96.38 109 PHE A CA 1
ATOM 792 C C . PHE A 1 109 ? -1.399 4.172 10.941 1.00 96.38 109 PHE A C 1
ATOM 794 O O . PHE A 1 109 ? -0.813 3.661 11.897 1.00 96.38 109 PHE A O 1
ATOM 801 N N . ASP A 1 110 ? -0.769 4.508 9.817 1.00 96.38 110 ASP A N 1
ATOM 802 C CA . ASP A 1 110 ? 0.684 4.537 9.655 1.00 96.38 110 ASP A CA 1
ATOM 803 C C . ASP A 1 110 ? 1.195 5.941 9.990 1.00 96.38 110 ASP A C 1
ATOM 805 O O . ASP A 1 110 ? 1.059 6.879 9.202 1.00 96.38 110 ASP A O 1
ATOM 809 N N . ARG A 1 111 ? 1.807 6.083 11.169 1.00 93.81 111 ARG A N 1
ATOM 810 C CA . ARG A 1 111 ? 2.299 7.376 11.677 1.00 93.81 111 ARG A CA 1
ATOM 811 C C . ARG A 1 111 ? 3.396 7.992 10.826 1.00 93.81 111 ARG A C 1
ATOM 813 O O . ARG A 1 111 ? 3.586 9.203 10.842 1.00 93.81 111 ARG A O 1
ATOM 820 N N . GLU A 1 112 ? 4.165 7.156 10.151 1.00 94.50 112 GLU A N 1
ATOM 821 C CA . GLU A 1 112 ? 5.339 7.600 9.424 1.00 94.50 112 GLU A CA 1
ATOM 822 C C . GLU A 1 112 ? 4.974 8.059 8.014 1.00 94.50 112 GLU A C 1
ATOM 824 O O . GLU A 1 112 ? 5.589 8.987 7.498 1.00 94.50 112 GLU A O 1
ATOM 829 N N . LEU A 1 113 ? 4.001 7.399 7.381 1.00 95.69 113 LEU A N 1
ATOM 830 C CA . LEU A 1 113 ? 3.412 7.848 6.116 1.00 95.69 113 LEU A CA 1
ATOM 831 C C . LEU A 1 113 ? 2.327 8.912 6.322 1.00 95.69 113 LEU A C 1
ATOM 833 O O . LEU A 1 113 ? 1.995 9.619 5.377 1.00 95.69 113 LEU A O 1
ATOM 837 N N . ASN A 1 114 ? 1.798 9.038 7.543 1.00 96.50 114 ASN A N 1
ATOM 838 C CA . ASN A 1 114 ? 0.625 9.846 7.858 1.00 96.50 114 ASN A CA 1
ATOM 839 C C . ASN A 1 114 ? -0.569 9.481 6.958 1.00 96.50 114 ASN A C 1
ATOM 841 O O . ASN A 1 114 ? -1.182 10.347 6.336 1.00 96.50 114 ASN A O 1
ATOM 845 N N . ILE A 1 115 ? -0.869 8.182 6.880 1.00 97.44 115 ILE A N 1
ATOM 846 C CA . ILE A 1 115 ? -2.010 7.629 6.138 1.00 97.44 115 ILE A CA 1
ATOM 847 C C . ILE A 1 115 ? -2.724 6.581 6.983 1.00 97.44 115 ILE A C 1
ATOM 849 O O . ILE A 1 115 ? -2.109 5.920 7.820 1.00 97.44 115 ILE A O 1
ATOM 853 N N . THR A 1 116 ? -4.001 6.359 6.708 1.00 97.50 116 THR A N 1
ATOM 854 C CA . THR A 1 116 ? -4.790 5.288 7.308 1.00 97.50 116 THR A CA 1
ATOM 855 C C . THR A 1 116 ? -5.115 4.218 6.274 1.00 97.50 116 THR A C 1
ATOM 857 O O . THR A 1 116 ? -5.688 4.487 5.220 1.00 97.50 116 THR A O 1
ATOM 860 N N . TRP A 1 117 ? -4.770 2.975 6.591 1.00 97.00 117 TRP A N 1
ATOM 861 C CA . TRP A 1 117 ? -5.117 1.792 5.818 1.00 97.00 117 TRP A CA 1
ATOM 862 C C . TRP A 1 117 ? -6.473 1.243 6.245 1.00 97.00 117 TRP A C 1
ATOM 864 O O . TRP A 1 117 ? -6.712 1.037 7.436 1.00 97.00 117 TRP A O 1
ATOM 874 N N . TRP A 1 118 ? -7.324 0.884 5.284 1.00 96.06 118 TRP A N 1
ATOM 875 C CA . TRP A 1 118 ? -8.527 0.112 5.586 1.00 96.06 118 TRP A CA 1
ATOM 876 C C . TRP A 1 118 ? -8.191 -1.383 5.693 1.00 96.06 118 TRP A C 1
ATOM 878 O O . TRP A 1 118 ? -8.041 -2.078 4.690 1.00 96.06 118 TRP A O 1
ATOM 888 N N . ALA A 1 119 ? -8.066 -1.896 6.919 1.00 92.50 119 ALA A N 1
ATOM 889 C CA . ALA A 1 119 ? -7.582 -3.253 7.199 1.00 92.50 119 ALA A CA 1
ATOM 890 C C . ALA A 1 119 ? -8.595 -4.342 6.816 1.00 92.50 119 ALA A C 1
ATOM 892 O O . ALA A 1 119 ? -8.222 -5.444 6.406 1.00 92.50 119 ALA A O 1
ATOM 893 N N . LYS A 1 120 ? -9.890 -4.023 6.919 1.00 86.31 120 LYS A N 1
ATOM 894 C CA . LYS A 1 120 ? -10.980 -4.877 6.420 1.00 86.31 120 LYS A CA 1
ATOM 895 C C . LYS A 1 120 ? -11.141 -4.797 4.893 1.00 86.31 120 LYS A C 1
ATOM 897 O O . LYS A 1 120 ? -11.953 -5.526 4.327 1.00 86.31 120 LYS A O 1
ATOM 902 N N . GLY A 1 121 ? -10.385 -3.915 4.240 1.00 71.88 121 GLY A N 1
ATOM 903 C CA . GLY A 1 121 ? -10.516 -3.559 2.836 1.00 71.88 121 GLY A CA 1
ATOM 904 C C . GLY A 1 121 ? -9.634 -4.360 1.894 1.00 71.88 121 GLY A C 1
ATOM 905 O O . GLY A 1 121 ? -8.473 -4.641 2.176 1.00 71.88 121 GLY A O 1
ATOM 906 N N . GLY A 1 122 ? -10.193 -4.687 0.733 1.00 76.62 122 GLY A N 1
ATOM 907 C CA . GLY A 1 122 ? -9.492 -5.320 -0.376 1.00 76.62 122 GLY A CA 1
ATOM 908 C C . GLY A 1 122 ? -10.494 -5.889 -1.371 1.00 76.62 122 GLY A C 1
ATOM 909 O O . GLY A 1 122 ? -11.331 -6.708 -1.003 1.00 76.62 122 GLY A O 1
ATOM 910 N N . VAL A 1 123 ? -10.449 -5.456 -2.630 1.00 90.94 123 VAL A N 1
ATOM 911 C CA . VAL A 1 123 ? -11.392 -5.930 -3.657 1.00 90.94 123 VAL A CA 1
ATOM 912 C C . VAL A 1 123 ? -10.661 -6.279 -4.942 1.00 90.94 123 VAL A C 1
ATOM 914 O O . VAL A 1 123 ? -9.699 -5.617 -5.317 1.00 90.94 123 VAL A O 1
ATOM 917 N N . SER A 1 124 ? -11.101 -7.330 -5.630 1.00 94.06 124 SER A N 1
ATOM 918 C CA . SER A 1 124 ? -10.619 -7.623 -6.980 1.00 94.06 124 SER A CA 1
ATOM 919 C C . SER A 1 124 ? -11.338 -6.731 -7.988 1.00 94.06 124 SER A C 1
ATOM 921 O O . SER A 1 124 ? -12.562 -6.633 -7.968 1.00 94.06 124 SER A O 1
ATOM 923 N N . GLN A 1 125 ? -10.579 -6.084 -8.866 1.00 96.31 125 GLN A N 1
ATOM 924 C CA . GLN A 1 125 ? -11.085 -5.150 -9.868 1.00 96.31 125 GLN A CA 1
ATOM 925 C C . GLN A 1 125 ? -10.682 -5.617 -11.253 1.00 96.31 125 GLN A C 1
ATOM 927 O O . GLN A 1 125 ? -9.587 -6.146 -11.426 1.00 96.31 125 GLN A O 1
ATOM 932 N N . SER A 1 126 ? -11.536 -5.401 -12.256 1.00 95.44 126 SER A N 1
ATOM 933 C CA . SER A 1 126 ? -11.272 -5.917 -13.609 1.00 95.44 126 SER A CA 1
ATOM 934 C C . SER A 1 126 ? -10.153 -5.158 -14.322 1.00 95.44 126 SER A C 1
ATOM 936 O O . SER A 1 126 ? -9.519 -5.702 -15.222 1.00 95.44 126 SER A O 1
ATOM 938 N N . ASN A 1 127 ? -9.947 -3.888 -13.967 1.00 97.75 127 ASN A N 1
ATOM 939 C CA . ASN A 1 127 ? -8.949 -3.009 -14.565 1.00 97.75 127 ASN A CA 1
ATOM 940 C C . ASN A 1 127 ? -8.599 -1.849 -13.614 1.00 97.75 127 ASN A C 1
ATOM 942 O O . ASN A 1 127 ? -9.273 -1.616 -12.610 1.00 97.75 127 ASN A O 1
ATOM 946 N N . TRP A 1 128 ? -7.551 -1.102 -13.954 1.00 98.25 128 TRP A N 1
ATOM 947 C CA . TRP A 1 128 ? -7.036 -0.010 -13.126 1.00 98.25 128 TRP A CA 1
ATOM 948 C C . TRP A 1 128 ? -8.010 1.168 -12.972 1.00 98.25 128 TRP A C 1
ATOM 950 O O . TRP A 1 128 ? -8.062 1.780 -11.908 1.00 98.25 128 TRP A O 1
ATOM 960 N N . SER A 1 129 ? -8.795 1.491 -14.009 1.00 97.94 129 SER A N 1
ATOM 961 C CA . SER A 1 129 ? -9.783 2.579 -13.916 1.00 97.94 129 SER A CA 1
ATOM 962 C C . SER A 1 129 ? -10.839 2.242 -12.873 1.00 97.94 129 SER A C 1
ATOM 964 O O . SER A 1 129 ? -11.062 3.030 -11.967 1.00 97.94 129 SER A O 1
ATOM 966 N N . GLN A 1 130 ? -11.392 1.029 -12.938 1.00 98.31 130 GLN A N 1
ATOM 967 C CA . GLN A 1 130 ? -12.373 0.547 -11.967 1.00 98.31 130 GLN A CA 1
ATOM 968 C C . GLN A 1 130 ? -11.814 0.510 -10.544 1.00 98.31 130 GLN A C 1
ATOM 970 O O . GLN A 1 130 ? -12.538 0.820 -9.608 1.00 98.31 130 GLN A O 1
ATOM 975 N N . ALA A 1 131 ? -10.531 0.179 -10.367 1.00 97.88 131 ALA A N 1
ATOM 976 C CA . ALA A 1 131 ? -9.893 0.222 -9.054 1.00 97.88 131 ALA A CA 1
ATOM 977 C C . ALA A 1 131 ? -9.811 1.639 -8.477 1.00 97.88 131 ALA A C 1
ATOM 979 O O . ALA A 1 131 ? -10.112 1.833 -7.301 1.00 97.88 131 ALA A O 1
ATOM 980 N N . LYS A 1 132 ? -9.449 2.630 -9.297 1.00 97.62 132 LYS A N 1
ATOM 981 C CA . LYS A 1 132 ? -9.464 4.031 -8.867 1.00 97.62 132 LYS A CA 1
ATOM 982 C C . LYS A 1 132 ? -10.872 4.5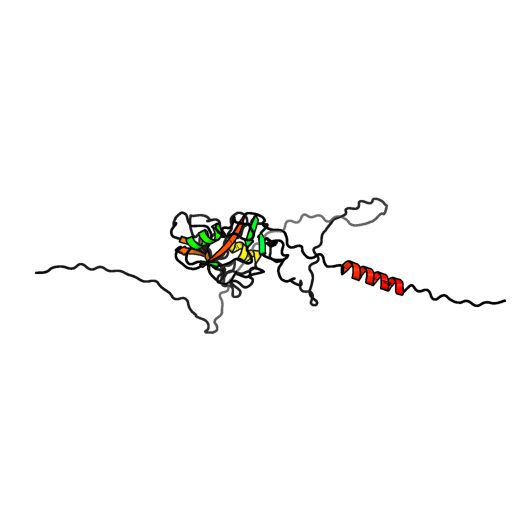40 -8.599 1.00 97.62 132 LYS A C 1
ATOM 984 O O . LYS A 1 132 ? -11.077 5.196 -7.589 1.00 97.62 132 LYS A O 1
ATOM 989 N N . ASP A 1 133 ? -11.814 4.229 -9.485 1.00 97.88 133 ASP A N 1
ATOM 990 C CA . ASP A 1 133 ? -13.206 4.654 -9.345 1.00 97.88 133 ASP A CA 1
ATOM 991 C C . ASP A 1 133 ? -13.832 4.029 -8.094 1.00 97.88 133 ASP A C 1
ATOM 993 O O . ASP A 1 133 ? -14.564 4.695 -7.373 1.00 97.88 133 ASP A O 1
ATOM 997 N N . TRP A 1 134 ? -13.514 2.768 -7.792 1.00 97.31 134 TRP A N 1
ATOM 998 C CA . TRP A 1 134 ? -13.932 2.123 -6.552 1.00 97.31 134 TRP A CA 1
ATOM 999 C C . TRP A 1 134 ? -13.393 2.845 -5.322 1.00 97.31 134 TRP A C 1
ATOM 1001 O O . TRP A 1 134 ? -14.181 3.150 -4.437 1.00 97.31 134 TRP A O 1
ATOM 1011 N N . ALA A 1 135 ? -12.087 3.133 -5.276 1.00 97.25 135 ALA A N 1
ATOM 1012 C CA . ALA A 1 135 ? -11.493 3.819 -4.133 1.00 97.25 135 ALA A CA 1
ATOM 1013 C C . ALA A 1 135 ? -12.096 5.223 -3.960 1.00 97.25 135 ALA A C 1
ATOM 1015 O O . ALA A 1 135 ? -12.541 5.554 -2.874 1.00 97.25 135 ALA A O 1
ATOM 1016 N N . ALA A 1 136 ? -12.219 5.996 -5.041 1.00 97.25 136 ALA A N 1
ATOM 1017 C CA . ALA A 1 136 ? -12.728 7.368 -4.997 1.00 97.25 136 ALA A CA 1
ATOM 1018 C C . ALA A 1 136 ? -14.225 7.492 -4.649 1.00 97.25 136 ALA A C 1
ATOM 1020 O O . ALA A 1 136 ? -14.683 8.586 -4.342 1.00 97.25 136 ALA A O 1
ATOM 1021 N N . ASN A 1 137 ? -15.000 6.408 -4.755 1.00 97.25 137 ASN A N 1
ATOM 1022 C CA . ASN A 1 137 ? -16.418 6.375 -4.372 1.00 97.25 137 ASN A CA 1
ATOM 1023 C C . ASN A 1 137 ? -16.658 5.528 -3.112 1.00 97.25 137 ASN A C 1
ATOM 1025 O O . ASN A 1 137 ? -17.805 5.197 -2.800 1.00 97.25 137 ASN A O 1
ATOM 1029 N N . LEU A 1 138 ? -15.592 5.092 -2.442 1.00 96.25 138 LEU A N 1
ATOM 1030 C CA . LEU A 1 138 ? -15.699 4.282 -1.245 1.00 96.25 138 LEU A CA 1
ATOM 1031 C C . LEU A 1 138 ? -16.133 5.178 -0.082 1.00 96.25 138 LEU A C 1
ATOM 1033 O O . LEU A 1 138 ? -15.500 6.190 0.171 1.00 96.25 138 LEU A O 1
ATOM 1037 N N . ASP A 1 139 ? -17.179 4.778 0.636 1.00 96.50 139 ASP A N 1
ATOM 1038 C CA . ASP A 1 139 ? -17.583 5.379 1.908 1.00 96.50 139 ASP A CA 1
ATOM 1039 C C . ASP A 1 139 ? -17.504 4.288 2.978 1.00 96.50 139 ASP A C 1
ATOM 1041 O O . ASP A 1 139 ? -18.228 3.285 2.930 1.00 96.50 139 ASP A O 1
ATOM 1045 N N . VAL A 1 140 ? -16.577 4.463 3.917 1.00 95.44 140 VAL A N 1
ATOM 1046 C CA . VAL A 1 140 ? -16.411 3.576 5.067 1.00 95.44 140 VAL A CA 1
ATOM 1047 C C . VAL A 1 140 ? -16.775 4.362 6.315 1.00 95.44 140 VAL A C 1
ATOM 1049 O O . VAL A 1 140 ? -15.982 5.157 6.803 1.00 95.44 140 VAL A O 1
ATOM 1052 N N . PHE A 1 141 ? -17.976 4.124 6.842 1.00 95.31 141 PHE A N 1
ATOM 1053 C CA . PHE A 1 141 ? -18.480 4.761 8.067 1.00 95.31 141 PHE A CA 1
ATOM 1054 C C . PHE A 1 141 ? -18.482 6.303 8.039 1.00 95.31 141 PHE A C 1
ATOM 1056 O O . PHE A 1 141 ? -18.347 6.940 9.081 1.00 95.31 141 PHE A O 1
ATOM 1063 N N . GLY A 1 142 ? -18.682 6.905 6.865 1.00 95.06 142 GLY A N 1
ATOM 1064 C CA . GLY A 1 142 ? -18.695 8.353 6.664 1.00 95.06 142 GLY A CA 1
ATOM 1065 C C . GLY A 1 142 ? -17.340 8.950 6.286 1.00 95.06 142 GLY A C 1
ATOM 1066 O O . GLY A 1 142 ? -17.248 10.168 6.166 1.00 95.06 142 GLY A O 1
ATOM 1067 N N . PHE A 1 143 ? -16.302 8.127 6.111 1.00 96.06 143 PHE A N 1
ATOM 1068 C CA . PHE A 1 143 ? -15.024 8.544 5.538 1.00 96.06 143 PHE A CA 1
ATOM 1069 C C . PHE A 1 143 ? -15.011 8.211 4.045 1.00 96.06 143 PHE A C 1
ATOM 1071 O O . PHE A 1 143 ? -15.117 7.033 3.692 1.00 96.06 143 PHE A O 1
ATOM 1078 N N . ASP A 1 144 ? -14.872 9.227 3.193 1.00 96.12 144 ASP A N 1
ATOM 1079 C CA . ASP A 1 144 ? -14.976 9.137 1.729 1.00 96.12 144 ASP A CA 1
ATOM 1080 C C . ASP A 1 144 ? -13.704 9.564 0.965 1.00 96.12 144 ASP A C 1
ATOM 1082 O O . ASP A 1 144 ? -13.616 9.390 -0.250 1.00 96.12 144 ASP A O 1
ATOM 1086 N N . ASP A 1 145 ? -12.663 10.015 1.668 1.00 95.56 145 ASP A N 1
ATOM 1087 C CA . ASP A 1 145 ? -11.377 10.442 1.092 1.00 95.56 145 ASP A CA 1
ATOM 1088 C C . ASP A 1 145 ? -10.406 9.268 0.808 1.00 95.56 145 ASP A C 1
ATOM 1090 O O . ASP A 1 145 ? -9.210 9.315 1.115 1.00 95.56 145 ASP A O 1
ATOM 1094 N N . TRP A 1 146 ? -10.909 8.177 0.221 1.00 97.50 146 TRP A N 1
ATOM 1095 C CA . TRP A 1 146 ? -10.106 6.985 -0.077 1.00 97.50 146 TRP A CA 1
ATOM 1096 C C . TRP A 1 146 ? -9.437 7.039 -1.456 1.00 97.50 146 TRP A C 1
ATOM 1098 O O . TRP A 1 146 ? -10.002 7.455 -2.469 1.00 97.50 146 TRP A O 1
ATOM 1108 N N . ARG A 1 147 ? -8.213 6.513 -1.522 1.00 97.69 147 ARG A N 1
ATOM 1109 C CA . ARG A 1 147 ? -7.413 6.373 -2.742 1.00 97.69 147 ARG A CA 1
ATOM 1110 C C . ARG A 1 147 ? -6.687 5.031 -2.788 1.00 97.69 147 ARG A C 1
ATOM 1112 O O . ARG A 1 147 ? -6.602 4.293 -1.807 1.00 97.69 147 ARG A O 1
ATOM 1119 N N . LEU A 1 148 ? -6.136 4.714 -3.958 1.00 97.88 148 LEU A N 1
ATOM 1120 C CA . LEU A 1 148 ? -5.157 3.634 -4.070 1.00 97.88 148 LEU A CA 1
ATOM 1121 C C . LEU A 1 148 ? -3.804 4.075 -3.476 1.00 97.88 148 LEU A C 1
ATOM 1123 O O . LEU A 1 148 ? -3.461 5.260 -3.568 1.00 97.88 148 LEU A O 1
ATOM 1127 N N . PRO A 1 149 ? -3.003 3.131 -2.947 1.00 97.12 149 PRO A N 1
ATOM 1128 C CA . PRO A 1 149 ? -1.641 3.387 -2.516 1.00 97.12 149 PRO A CA 1
ATOM 1129 C C . PRO A 1 149 ? -0.785 3.954 -3.641 1.00 97.12 149 PRO A C 1
ATOM 1131 O O . PRO A 1 149 ? -0.946 3.579 -4.805 1.00 97.12 149 PRO A O 1
ATOM 1134 N N . THR A 1 150 ? 0.154 4.822 -3.301 1.00 96.44 150 THR A N 1
ATOM 1135 C CA . THR A 1 150 ? 1.063 5.470 -4.244 1.00 96.44 150 THR A CA 1
ATOM 1136 C C . THR A 1 150 ? 2.531 5.126 -3.963 1.00 96.44 150 THR A C 1
ATOM 1138 O O . THR A 1 150 ? 2.865 4.385 -3.036 1.00 96.44 150 THR A O 1
ATOM 1141 N N . ALA A 1 151 ? 3.408 5.625 -4.825 1.00 95.19 151 ALA A N 1
ATOM 1142 C CA . ALA A 1 151 ? 4.857 5.601 -4.701 1.00 95.19 151 ALA A CA 1
ATOM 1143 C C . ALA A 1 151 ? 5.450 6.819 -5.412 1.00 95.19 151 ALA A C 1
ATOM 1145 O O . ALA A 1 151 ? 4.760 7.490 -6.183 1.00 95.19 151 ALA A O 1
ATOM 1146 N N . THR A 1 152 ? 6.736 7.068 -5.191 1.00 92.56 152 THR A N 1
ATOM 1147 C CA . THR A 1 152 ? 7.508 8.008 -6.011 1.00 92.56 152 THR A CA 1
ATOM 1148 C C . THR A 1 152 ? 8.152 7.269 -7.175 1.00 92.56 152 THR A C 1
ATOM 1150 O O . THR A 1 152 ? 8.751 6.214 -6.982 1.00 92.56 152 THR A O 1
ATOM 1153 N N . ASP A 1 153 ? 8.045 7.839 -8.373 1.00 88.69 153 ASP A N 1
ATOM 1154 C CA . ASP A 1 153 ? 8.807 7.414 -9.550 1.00 88.69 153 ASP A CA 1
ATOM 1155 C C . ASP A 1 153 ? 10.224 8.016 -9.455 1.00 88.69 153 ASP A C 1
ATOM 1157 O O . ASP A 1 153 ? 10.388 9.237 -9.336 1.00 88.69 153 ASP A O 1
ATOM 1161 N N . HIS A 1 154 ? 11.248 7.165 -9.385 1.00 81.88 154 HIS A N 1
ATOM 1162 C CA . HIS A 1 154 ? 12.618 7.552 -9.049 1.00 81.88 154 HIS A CA 1
ATOM 1163 C C . HIS A 1 154 ? 13.534 7.586 -10.273 1.00 81.88 154 HIS A C 1
ATOM 1165 O O . HIS A 1 154 ? 13.810 6.575 -10.917 1.00 81.88 154 HIS A O 1
ATOM 1171 N N . GLY A 1 155 ? 14.204 8.724 -10.460 1.00 80.75 155 GLY A N 1
ATOM 1172 C CA . GLY A 1 155 ? 15.220 8.882 -11.495 1.00 80.75 155 GLY A CA 1
ATOM 1173 C C . GLY A 1 155 ? 14.593 9.278 -12.824 1.00 80.75 155 GLY A C 1
ATOM 1174 O O . GLY A 1 155 ? 14.077 10.387 -12.943 1.00 80.75 155 GLY A O 1
ATOM 1175 N N . ASN A 1 156 ? 14.704 8.410 -13.830 1.00 79.19 156 ASN A N 1
ATOM 1176 C CA . ASN A 1 156 ? 14.045 8.637 -15.113 1.00 79.19 156 ASN A CA 1
ATOM 1177 C C . ASN A 1 156 ? 12.637 8.057 -15.058 1.00 79.19 156 ASN A C 1
ATOM 1179 O O . ASN A 1 156 ? 12.485 6.916 -14.646 1.00 79.19 156 ASN A O 1
ATOM 1183 N N . ASP A 1 157 ? 11.683 8.819 -15.581 1.00 83.75 157 ASP A N 1
ATOM 1184 C CA . ASP A 1 157 ? 10.276 8.448 -15.728 1.00 83.75 157 ASP A CA 1
ATOM 1185 C C . ASP A 1 157 ? 10.078 6.983 -16.160 1.00 83.75 157 ASP A C 1
ATOM 1187 O O . ASP A 1 157 ? 10.475 6.579 -17.263 1.00 83.75 157 ASP A O 1
ATOM 1191 N N . GLY A 1 158 ? 9.440 6.203 -15.284 1.00 87.50 158 GLY A N 1
ATOM 1192 C CA . GLY A 1 158 ? 9.128 4.794 -15.472 1.00 87.50 158 GLY A CA 1
ATOM 1193 C C . GLY A 1 158 ? 9.945 3.851 -14.588 1.00 87.50 158 GLY A C 1
ATOM 1194 O O . GLY A 1 158 ? 10.533 4.214 -13.585 1.00 87.50 158 GLY A O 1
ATOM 1195 N N . CYS A 1 159 ? 9.951 2.568 -14.950 1.00 91.44 159 CYS A N 1
ATOM 1196 C CA . CYS A 1 159 ? 10.547 1.526 -14.114 1.00 91.44 159 CYS A CA 1
ATOM 1197 C C . CYS A 1 159 ? 12.084 1.604 -14.077 1.00 91.44 159 CYS A C 1
ATOM 1199 O O . CYS A 1 159 ? 12.752 1.140 -15.009 1.00 91.44 159 CYS A O 1
ATOM 1201 N N . ASN A 1 160 ? 12.653 2.082 -12.966 1.00 91.94 160 ASN A N 1
ATOM 1202 C CA . ASN A 1 160 ? 14.083 1.979 -12.686 1.00 91.94 160 ASN A CA 1
ATOM 1203 C C . ASN A 1 160 ? 14.389 0.648 -11.976 1.00 91.94 160 ASN A C 1
ATOM 1205 O O . ASN A 1 160 ? 14.409 0.544 -10.751 1.00 91.94 160 ASN A O 1
ATOM 1209 N N . TRP A 1 161 ? 14.549 -0.419 -12.759 1.00 94.00 161 TRP A N 1
ATOM 1210 C CA . TRP A 1 161 ? 14.646 -1.787 -12.243 1.00 94.00 161 TRP A CA 1
ATOM 1211 C C . TRP A 1 161 ? 15.881 -2.035 -11.359 1.00 94.00 161 TRP A C 1
ATOM 1213 O O . TRP A 1 161 ? 17.020 -1.884 -11.804 1.00 94.00 161 TRP A O 1
ATOM 1223 N N . SER A 1 162 ? 15.650 -2.561 -10.153 1.00 94.44 162 SER A N 1
ATOM 1224 C CA . SER A 1 162 ? 16.678 -3.090 -9.253 1.00 94.44 162 SER A CA 1
ATOM 1225 C C . SER A 1 162 ? 16.234 -4.397 -8.596 1.00 94.44 162 SER A C 1
ATOM 1227 O O . SER A 1 162 ? 15.057 -4.635 -8.339 1.00 94.44 162 SER A O 1
ATOM 1229 N N . VAL A 1 163 ? 17.198 -5.270 -8.305 1.00 94.44 163 VAL A N 1
ATOM 1230 C CA . VAL A 1 163 ? 16.964 -6.510 -7.543 1.00 94.44 163 VAL A CA 1
ATOM 1231 C C . VAL A 1 163 ? 17.360 -6.340 -6.073 1.00 94.44 163 VAL A C 1
ATOM 1233 O O . VAL A 1 163 ? 16.733 -6.895 -5.174 1.00 94.44 163 VAL A O 1
ATOM 1236 N N . THR A 1 164 ? 18.410 -5.563 -5.821 1.00 92.19 164 THR A N 1
ATOM 1237 C CA . THR A 1 164 ? 18.943 -5.296 -4.479 1.00 92.19 164 THR A CA 1
ATOM 1238 C C . THR A 1 164 ? 18.247 -4.127 -3.792 1.00 92.19 164 THR A C 1
ATOM 1240 O O . THR A 1 164 ? 18.444 -3.930 -2.597 1.00 92.19 164 THR A O 1
ATOM 1243 N N . GLY A 1 165 ? 17.436 -3.369 -4.533 1.00 89.00 165 GLY A N 1
ATOM 1244 C CA . GLY A 1 165 ? 16.646 -2.261 -4.019 1.00 89.00 165 GLY A CA 1
ATOM 1245 C C . GLY A 1 165 ? 17.205 -0.874 -4.299 1.00 89.00 165 GLY A C 1
ATOM 1246 O O . GLY A 1 165 ? 18.117 -0.714 -5.116 1.00 89.00 165 GLY A O 1
ATOM 1247 N N . GLY A 1 166 ? 16.627 0.116 -3.612 1.00 81.75 166 GLY A N 1
ATOM 1248 C CA . GLY A 1 166 ? 17.011 1.533 -3.686 1.00 81.75 166 GLY A CA 1
ATOM 1249 C C . GLY A 1 166 ? 16.428 2.305 -4.874 1.00 81.75 166 GLY A C 1
ATOM 1250 O O . GLY A 1 166 ? 16.857 3.424 -5.143 1.00 81.75 166 GLY A O 1
ATOM 1251 N N . THR A 1 167 ? 15.482 1.706 -5.592 1.00 91.75 167 THR A N 1
ATOM 1252 C CA . THR A 1 167 ? 14.771 2.308 -6.725 1.00 91.75 167 THR A CA 1
ATOM 1253 C C . THR A 1 167 ? 13.264 2.130 -6.547 1.00 91.75 167 THR A C 1
ATOM 1255 O O . THR A 1 167 ? 12.818 1.551 -5.564 1.00 91.75 167 THR A O 1
ATOM 1258 N N . ASP A 1 168 ? 12.463 2.614 -7.484 1.00 91.69 168 ASP A N 1
ATOM 1259 C CA . ASP A 1 168 ? 11.000 2.511 -7.488 1.00 91.69 168 ASP A CA 1
ATOM 1260 C C . ASP A 1 168 ? 10.469 1.227 -8.148 1.00 91.69 168 ASP A C 1
ATOM 1262 O O . ASP A 1 168 ? 9.266 0.969 -8.128 1.00 91.69 168 ASP A O 1
ATOM 1266 N N . CYS A 1 169 ? 11.338 0.406 -8.741 1.00 94.81 169 CYS A N 1
ATOM 1267 C CA . CYS A 1 169 ? 10.930 -0.746 -9.532 1.00 94.81 169 CYS A CA 1
ATOM 1268 C C . CYS A 1 169 ? 11.803 -1.980 -9.291 1.00 94.81 169 CYS A C 1
ATOM 1270 O O . CYS A 1 169 ? 13.025 -1.903 -9.186 1.00 94.81 169 CYS A O 1
ATOM 1272 N N . GLY A 1 170 ? 11.171 -3.150 -9.284 1.00 96.56 170 GLY A N 1
ATOM 1273 C CA . GLY A 1 170 ? 11.799 -4.434 -9.013 1.00 96.56 170 GLY A CA 1
ATOM 1274 C C . GLY A 1 170 ? 11.628 -4.869 -7.562 1.00 96.56 170 GLY A C 1
ATOM 1275 O O . GLY A 1 170 ? 10.538 -4.751 -7.001 1.00 96.56 170 GLY A O 1
ATOM 1276 N N . HIS A 1 171 ? 12.667 -5.459 -6.981 1.00 97.06 171 HIS A N 1
ATOM 1277 C CA . HIS A 1 171 ? 12.643 -5.998 -5.621 1.00 97.06 171 HIS A CA 1
ATOM 1278 C C . HIS A 1 171 ? 13.309 -5.044 -4.640 1.00 97.06 171 HIS A C 1
ATOM 1280 O O . HIS A 1 171 ? 14.255 -4.345 -4.997 1.00 97.06 171 HIS A O 1
ATOM 1286 N N . ASN A 1 172 ? 12.858 -5.082 -3.382 1.00 95.56 172 ASN A N 1
ATOM 1287 C CA . ASN A 1 172 ? 13.408 -4.248 -2.309 1.00 95.56 172 ASN A CA 1
ATOM 1288 C C . ASN A 1 172 ? 13.382 -2.748 -2.662 1.00 95.56 172 ASN A C 1
ATOM 1290 O O . ASN A 1 172 ? 14.323 -2.016 -2.358 1.00 95.56 172 ASN A O 1
ATOM 1294 N N . VAL A 1 173 ? 12.323 -2.311 -3.351 1.00 95.94 173 VAL A N 1
ATOM 1295 C CA . VAL A 1 173 ? 12.136 -0.910 -3.761 1.00 95.94 173 VAL A CA 1
ATOM 1296 C C . VAL A 1 173 ? 12.182 0.044 -2.568 1.00 95.94 173 VAL A C 1
ATOM 1298 O O . VAL A 1 173 ? 12.080 -0.399 -1.423 1.00 95.94 173 VAL A O 1
ATOM 1301 N N . ASP A 1 174 ? 12.354 1.343 -2.816 1.00 94.62 174 ASP A N 1
ATOM 1302 C CA . ASP A 1 174 ? 12.383 2.334 -1.743 1.00 94.62 174 ASP A CA 1
ATOM 1303 C C . ASP A 1 174 ? 11.094 2.256 -0.907 1.00 94.62 174 ASP A C 1
ATOM 1305 O O . ASP A 1 174 ? 9.975 2.294 -1.418 1.00 94.62 174 ASP A O 1
ATOM 1309 N N . ILE A 1 175 ? 11.281 2.115 0.401 1.00 94.44 175 ILE A N 1
ATOM 1310 C CA . ILE A 1 175 ? 10.236 2.040 1.425 1.00 94.44 175 ILE A CA 1
ATOM 1311 C C . ILE A 1 175 ? 10.318 3.228 2.391 1.00 94.44 175 ILE A C 1
ATOM 1313 O O . ILE A 1 175 ? 9.715 3.199 3.466 1.00 94.44 175 ILE A O 1
ATOM 1317 N N . SER A 1 176 ? 11.118 4.244 2.059 1.00 93.75 176 SER A N 1
ATOM 1318 C CA . SER A 1 176 ? 11.248 5.456 2.856 1.00 93.75 176 SER A CA 1
ATOM 1319 C C . SER A 1 176 ? 9.901 6.168 2.994 1.00 93.75 176 SER A C 1
ATOM 1321 O O . SER A 1 176 ? 9.075 6.160 2.087 1.00 93.75 176 SER A O 1
ATOM 1323 N N . ALA A 1 177 ? 9.676 6.815 4.137 1.00 89.69 177 ALA A N 1
ATOM 1324 C CA . ALA A 1 177 ? 8.450 7.577 4.367 1.00 89.69 177 ALA A CA 1
ATOM 1325 C C . ALA A 1 177 ? 8.279 8.740 3.383 1.00 89.69 177 ALA A C 1
ATOM 1327 O O . ALA A 1 177 ? 7.174 9.051 2.960 1.00 89.69 177 ALA A O 1
ATOM 1328 N N . ALA A 1 178 ? 9.394 9.391 3.051 1.00 88.38 178 ALA A N 1
ATOM 1329 C CA . ALA A 1 178 ? 9.390 10.625 2.284 1.00 88.38 178 ALA A CA 1
ATOM 1330 C C . ALA A 1 178 ? 9.230 10.390 0.780 1.00 88.38 178 ALA A C 1
ATOM 1332 O O . ALA A 1 178 ? 8.604 11.207 0.118 1.00 88.38 178 ALA A O 1
ATOM 1333 N N . ASN A 1 179 ? 9.823 9.318 0.241 1.00 89.56 179 ASN A N 1
ATOM 1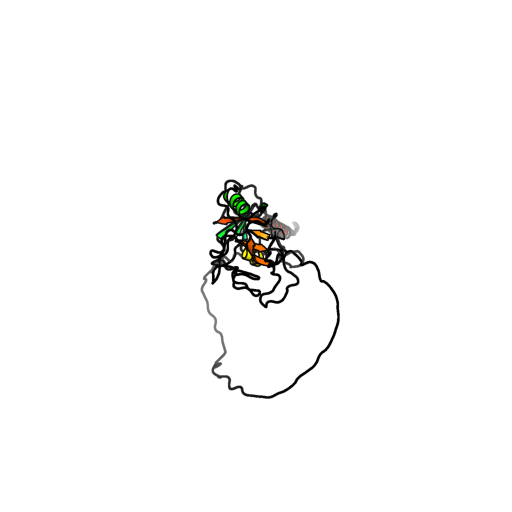334 C CA . ASN A 1 179 ? 9.851 9.086 -1.202 1.00 89.56 179 ASN A CA 1
ATOM 1335 C C . ASN A 1 179 ? 9.599 7.622 -1.603 1.00 89.56 179 ASN A C 1
ATOM 1337 O O . ASN A 1 179 ? 9.691 7.302 -2.778 1.00 89.56 179 ASN A O 1
ATOM 1341 N N . GLY A 1 180 ? 9.273 6.721 -0.681 1.00 93.50 180 GLY A N 1
ATOM 1342 C CA . GLY A 1 180 ? 9.098 5.308 -0.998 1.00 93.50 180 GLY A CA 1
ATOM 1343 C C . GLY A 1 180 ? 7.726 4.949 -1.568 1.00 93.50 180 GLY A C 1
ATOM 1344 O O . GLY A 1 180 ? 6.877 5.792 -1.856 1.00 93.50 180 GLY A O 1
ATOM 1345 N N . SER A 1 181 ? 7.511 3.645 -1.716 1.00 96.44 181 SER A N 1
ATOM 1346 C CA . SER A 1 181 ? 6.219 3.040 -2.034 1.00 96.44 181 SER A CA 1
ATOM 1347 C C . SER A 1 181 ? 5.447 2.705 -0.764 1.00 96.44 181 SER A C 1
ATOM 1349 O O . SER A 1 181 ? 5.935 1.954 0.084 1.00 96.44 181 SER A O 1
ATOM 1351 N N . GLU A 1 182 ? 4.214 3.204 -0.657 1.00 97.44 182 GLU A N 1
ATOM 1352 C CA . GLU A 1 182 ? 3.325 2.923 0.477 1.00 97.44 182 GLU A CA 1
ATOM 1353 C C . GLU A 1 182 ? 3.051 1.418 0.594 1.00 97.44 182 GLU A C 1
ATOM 1355 O O . GLU A 1 182 ? 3.136 0.837 1.676 1.00 97.44 182 GLU A O 1
ATOM 1360 N N . MET A 1 183 ? 2.800 0.753 -0.539 1.00 97.06 183 MET A N 1
ATOM 1361 C CA . MET A 1 183 ? 2.509 -0.681 -0.573 1.00 97.06 183 MET A CA 1
ATOM 1362 C C . MET A 1 183 ? 3.748 -1.531 -0.266 1.00 97.06 183 MET A C 1
ATOM 1364 O O . MET A 1 183 ? 3.662 -2.522 0.465 1.00 97.06 183 MET A O 1
ATOM 1368 N N . ALA A 1 184 ? 4.916 -1.143 -0.788 1.00 97.06 184 ALA A N 1
ATOM 1369 C CA . ALA A 1 184 ? 6.158 -1.843 -0.480 1.00 97.06 184 ALA A CA 1
ATOM 1370 C C . ALA A 1 184 ? 6.550 -1.663 0.990 1.00 97.06 184 ALA A C 1
ATOM 1372 O O . ALA A 1 184 ? 7.028 -2.613 1.615 1.00 97.06 184 ALA A O 1
ATOM 1373 N N . ARG A 1 185 ? 6.310 -0.478 1.565 1.00 96.38 185 ARG A N 1
ATOM 1374 C CA . ARG A 1 185 ? 6.542 -0.220 2.986 1.00 96.38 185 ARG A CA 1
ATOM 1375 C C . ARG A 1 185 ? 5.628 -1.074 3.857 1.00 96.38 185 ARG A C 1
ATOM 1377 O O . ARG A 1 185 ? 6.158 -1.801 4.699 1.00 96.38 185 ARG A O 1
ATOM 1384 N N . LEU A 1 186 ? 4.318 -1.091 3.580 1.00 96.81 186 LEU A N 1
ATOM 1385 C CA . LEU A 1 186 ? 3.367 -1.973 4.265 1.00 96.81 186 LEU A CA 1
ATOM 1386 C C . LEU A 1 186 ? 3.876 -3.419 4.269 1.00 96.81 186 LEU A C 1
ATOM 1388 O O . LEU A 1 186 ? 3.983 -4.057 5.317 1.00 96.81 186 LEU A O 1
ATOM 1392 N N . PHE A 1 187 ? 4.255 -3.921 3.096 1.00 97.19 187 PHE A N 1
ATOM 1393 C CA . PHE A 1 187 ? 4.693 -5.298 2.924 1.00 97.19 187 PHE A CA 1
ATOM 1394 C C . PHE A 1 187 ? 6.019 -5.607 3.644 1.00 97.19 187 PHE A C 1
ATOM 1396 O O . PHE A 1 187 ? 6.079 -6.569 4.413 1.00 97.19 187 PHE A O 1
ATOM 1403 N N . HIS A 1 188 ? 7.072 -4.814 3.423 1.00 95.69 188 HIS A N 1
ATOM 1404 C CA . HIS A 1 188 ? 8.422 -5.096 3.927 1.00 95.69 188 HIS A CA 1
ATOM 1405 C C . HIS A 1 188 ? 8.658 -4.631 5.360 1.00 95.69 188 HIS A C 1
ATOM 1407 O O . HIS A 1 188 ? 9.259 -5.352 6.157 1.00 95.69 188 HIS A O 1
ATOM 1413 N N . PHE A 1 189 ? 8.224 -3.418 5.688 1.00 94.81 189 PHE A N 1
ATOM 1414 C CA . PHE A 1 189 ? 8.522 -2.784 6.964 1.00 94.81 189 PHE A CA 1
ATOM 1415 C C . PHE A 1 189 ? 7.459 -3.107 8.005 1.00 94.81 189 PHE A C 1
ATOM 1417 O O . PHE A 1 189 ? 7.790 -3.676 9.047 1.00 94.81 189 PHE A O 1
ATOM 1424 N N . ASN A 1 190 ? 6.197 -2.777 7.721 1.00 94.81 190 ASN A N 1
ATOM 1425 C CA . ASN A 1 190 ? 5.132 -2.875 8.716 1.00 94.81 190 ASN A CA 1
ATOM 1426 C C . ASN A 1 190 ? 4.777 -4.342 9.014 1.00 94.81 190 ASN A C 1
ATOM 1428 O O . ASN A 1 190 ? 4.649 -4.724 10.179 1.00 94.81 190 ASN A O 1
ATOM 1432 N N . LEU A 1 191 ? 4.678 -5.171 7.967 1.00 94.81 191 LEU A N 1
ATOM 1433 C CA . LEU A 1 191 ? 4.327 -6.592 8.065 1.00 94.81 191 LEU A CA 1
ATOM 1434 C C . LEU A 1 191 ? 5.543 -7.531 8.145 1.00 94.81 191 LEU A C 1
ATOM 1436 O O . LEU A 1 191 ? 5.411 -8.673 8.586 1.00 94.81 191 LEU A O 1
ATOM 1440 N N . GLY A 1 192 ? 6.737 -7.069 7.759 1.00 95.06 192 GLY A N 1
ATOM 1441 C CA . GLY A 1 192 ? 7.971 -7.860 7.844 1.00 95.06 192 GLY A CA 1
ATOM 1442 C C . GLY A 1 192 ? 8.126 -8.940 6.767 1.00 95.06 192 GLY A C 1
ATOM 1443 O O . GLY A 1 192 ? 8.928 -9.860 6.942 1.00 95.06 192 GLY A O 1
ATOM 1444 N N . ASN A 1 193 ? 7.373 -8.858 5.667 1.00 96.19 193 ASN A N 1
ATOM 1445 C CA . ASN A 1 193 ? 7.470 -9.813 4.566 1.00 96.19 193 ASN A CA 1
ATOM 1446 C C . ASN A 1 193 ? 8.722 -9.573 3.713 1.00 96.19 193 ASN A C 1
ATOM 1448 O O . ASN A 1 193 ? 9.191 -8.444 3.538 1.00 96.19 193 ASN A O 1
ATOM 1452 N N . LYS A 1 194 ? 9.260 -10.642 3.123 1.00 96.62 194 LYS A N 1
ATOM 1453 C CA . LYS A 1 194 ? 10.500 -10.579 2.338 1.00 96.62 194 LYS A CA 1
ATOM 1454 C C . LYS A 1 194 ? 10.223 -10.680 0.841 1.00 96.62 194 LYS A C 1
ATOM 1456 O O . LYS A 1 194 ? 9.365 -11.446 0.399 1.00 96.62 194 LYS A O 1
ATOM 1461 N N . SER A 1 195 ? 10.997 -9.927 0.064 1.00 97.00 195 SER A N 1
ATOM 1462 C CA . SER A 1 195 ? 11.090 -10.080 -1.391 1.00 97.00 195 SER A CA 1
ATOM 1463 C C . SER A 1 195 ? 11.694 -11.431 -1.770 1.00 97.00 195 SER A C 1
ATOM 1465 O O . SER A 1 195 ? 12.440 -12.030 -0.991 1.00 97.00 195 SER A O 1
ATOM 1467 N N . TYR A 1 196 ? 11.456 -11.871 -3.007 1.00 97.75 196 TYR A N 1
ATOM 1468 C CA . TYR A 1 196 ? 12.121 -13.047 -3.571 1.00 97.75 196 TYR A CA 1
ATOM 1469 C C . TYR A 1 196 ? 13.647 -12.914 -3.588 1.00 97.75 196 TYR A C 1
ATOM 1471 O O . TYR A 1 196 ? 14.325 -13.911 -3.391 1.00 97.75 196 TYR A O 1
ATOM 1479 N N . PHE A 1 197 ? 14.200 -11.714 -3.771 1.00 97.50 197 PHE A N 1
ATOM 1480 C CA . PHE A 1 197 ? 15.638 -11.474 -3.634 1.00 97.50 197 PHE A CA 1
ATOM 1481 C C . PHE A 1 197 ? 15.960 -10.708 -2.350 1.00 97.50 197 PHE A C 1
ATOM 1483 O O . PHE A 1 197 ? 15.230 -9.794 -1.979 1.00 97.50 197 PHE A O 1
ATOM 1490 N N . ASP A 1 198 ? 17.054 -11.055 -1.676 1.00 95.00 198 ASP A N 1
ATOM 1491 C CA . ASP A 1 198 ? 17.596 -10.267 -0.569 1.00 95.00 198 ASP A CA 1
ATOM 1492 C C . ASP A 1 198 ? 18.321 -8.998 -1.059 1.00 95.00 198 ASP A C 1
ATOM 1494 O O . ASP A 1 198 ? 18.490 -8.762 -2.257 1.00 95.00 198 ASP A O 1
ATOM 1498 N N . LEU A 1 199 ? 18.796 -8.182 -0.113 1.00 93.69 199 LEU A N 1
ATOM 1499 C CA . LEU A 1 199 ? 19.540 -6.949 -0.401 1.00 93.69 199 LEU A CA 1
ATOM 1500 C C . LEU A 1 199 ? 20.904 -7.195 -1.077 1.00 93.69 199 LEU A C 1
ATOM 1502 O O . LEU A 1 199 ? 21.536 -6.256 -1.547 1.00 93.69 199 LEU A O 1
ATOM 1506 N N . SER A 1 200 ? 21.373 -8.446 -1.130 1.00 95.88 200 SER A N 1
ATOM 1507 C CA . SER A 1 200 ? 22.570 -8.868 -1.870 1.00 95.88 200 SER A CA 1
ATOM 1508 C C . SER A 1 200 ? 22.235 -9.495 -3.231 1.00 95.88 200 SER A C 1
ATOM 1510 O O . SER A 1 200 ? 23.136 -9.982 -3.917 1.00 95.88 200 SER A O 1
ATOM 1512 N N . GLY A 1 201 ? 20.959 -9.507 -3.628 1.00 95.25 201 GLY A N 1
ATOM 1513 C CA . GLY A 1 201 ? 20.484 -10.042 -4.901 1.00 95.25 201 GLY A CA 1
ATOM 1514 C C . GLY A 1 201 ? 20.408 -11.567 -4.938 1.00 95.25 201 GLY A C 1
ATOM 1515 O O . GLY A 1 201 ? 20.364 -12.155 -6.019 1.00 95.25 201 GLY A O 1
ATOM 1516 N N . ARG A 1 202 ? 20.418 -12.234 -3.780 1.00 97.06 202 ARG A N 1
ATOM 1517 C CA . ARG A 1 202 ? 20.322 -13.695 -3.684 1.00 97.06 202 ARG A CA 1
ATOM 1518 C C . ARG A 1 202 ? 18.869 -14.118 -3.487 1.00 97.06 202 ARG A C 1
ATOM 1520 O O . ARG A 1 202 ? 18.146 -13.440 -2.762 1.00 97.06 202 ARG A O 1
ATOM 1527 N N . PRO A 1 203 ? 18.429 -15.234 -4.091 1.00 97.19 203 PRO A N 1
ATOM 1528 C CA . PRO A 1 203 ? 17.091 -15.753 -3.848 1.00 97.19 203 PRO A CA 1
ATOM 1529 C C . PRO A 1 203 ? 16.868 -16.096 -2.369 1.00 97.19 203 PRO A C 1
ATOM 1531 O O . PRO A 1 203 ? 17.661 -16.816 -1.762 1.00 97.19 203 PRO A O 1
ATOM 1534 N N . ASN A 1 204 ? 15.756 -15.625 -1.820 1.00 95.00 204 ASN A N 1
ATOM 1535 C CA . ASN A 1 204 ? 15.221 -16.000 -0.523 1.00 95.00 204 ASN A CA 1
ATOM 1536 C C . ASN A 1 204 ? 14.347 -17.245 -0.670 1.00 95.00 204 ASN A C 1
ATOM 1538 O O . ASN A 1 204 ? 13.604 -17.394 -1.635 1.00 95.00 204 ASN A O 1
ATOM 1542 N N . THR A 1 205 ? 14.387 -18.129 0.323 1.00 94.81 20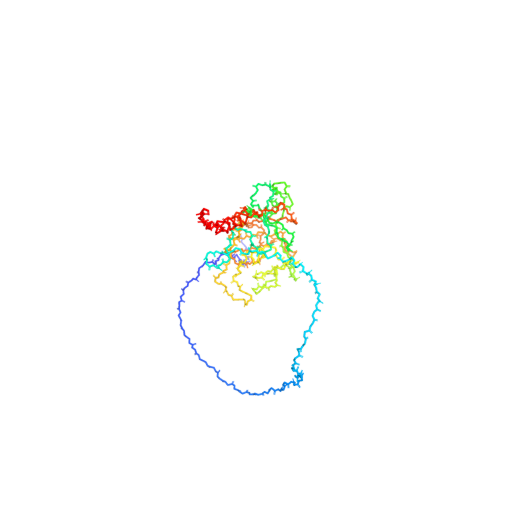5 THR A N 1
ATOM 1543 C CA . THR A 1 205 ? 13.462 -19.273 0.415 1.00 94.81 205 THR A CA 1
ATOM 1544 C C . THR A 1 205 ? 12.193 -18.946 1.201 1.00 94.81 205 THR A C 1
ATOM 1546 O O . THR A 1 205 ? 11.217 -19.682 1.127 1.00 94.81 205 THR A O 1
ATOM 1549 N N . ASP A 1 206 ? 12.215 -17.848 1.953 1.00 94.06 206 ASP A N 1
ATOM 1550 C CA . ASP A 1 206 ? 11.162 -17.391 2.861 1.00 94.06 206 ASP A CA 1
ATOM 1551 C C . ASP A 1 206 ? 10.621 -16.034 2.386 1.00 94.06 206 ASP A C 1
ATOM 1553 O O . ASP A 1 206 ? 10.824 -15.011 3.028 1.00 94.06 206 ASP A O 1
ATOM 1557 N N . TYR A 1 207 ? 10.041 -16.008 1.186 1.00 96.44 207 TYR A N 1
ATOM 1558 C CA . TYR A 1 207 ? 9.532 -14.798 0.535 1.00 96.44 207 TYR A CA 1
ATOM 1559 C C . TYR A 1 207 ? 8.013 -14.839 0.362 1.00 96.44 207 TYR A C 1
ATOM 1561 O O . TYR A 1 207 ? 7.377 -15.886 0.521 1.00 96.44 207 TYR A O 1
ATOM 1569 N N . GLY A 1 208 ? 7.451 -13.692 -0.014 1.00 96.81 208 GLY A N 1
ATOM 1570 C CA . GLY A 1 208 ? 6.024 -13.526 -0.265 1.00 96.81 208 GLY A CA 1
ATOM 1571 C C . GLY A 1 208 ? 5.252 -13.102 0.983 1.00 96.81 208 GLY A C 1
ATOM 1572 O O . GLY A 1 208 ? 5.841 -12.769 2.014 1.00 96.81 208 GLY A O 1
ATOM 1573 N N . LEU A 1 209 ? 3.925 -13.088 0.884 1.00 95.94 209 LEU A N 1
ATOM 1574 C CA . LEU A 1 209 ? 3.036 -12.664 1.963 1.00 95.94 209 LEU A CA 1
ATOM 1575 C C . LEU A 1 209 ? 2.908 -13.769 3.023 1.00 95.94 209 LEU A C 1
ATOM 1577 O O . LEU A 1 209 ? 2.066 -14.657 2.927 1.00 95.94 209 LEU A O 1
ATOM 1581 N N . LYS A 1 210 ? 3.760 -13.721 4.047 1.00 94.94 210 LYS A N 1
ATOM 1582 C CA . LYS A 1 210 ? 3.727 -14.640 5.200 1.00 94.94 210 LYS A CA 1
ATOM 1583 C C . LYS A 1 210 ? 3.027 -14.052 6.412 1.00 94.94 210 LYS A C 1
ATOM 1585 O O . LYS A 1 210 ? 2.520 -14.796 7.246 1.00 94.94 210 LYS A O 1
ATOM 1590 N N . ASN A 1 211 ? 2.978 -12.732 6.489 1.00 93.00 211 ASN A N 1
ATOM 1591 C CA . ASN A 1 211 ? 2.304 -11.992 7.531 1.00 93.00 211 ASN A CA 1
ATOM 1592 C C . ASN A 1 211 ? 1.387 -10.949 6.892 1.00 93.00 211 ASN A C 1
ATOM 1594 O O . ASN A 1 211 ? 1.860 -10.030 6.225 1.00 93.00 211 ASN A O 1
ATOM 1598 N N . ALA A 1 212 ? 0.082 -11.097 7.102 1.00 92.81 212 ALA A N 1
ATOM 1599 C CA . ALA A 1 212 ? -0.913 -10.094 6.734 1.00 92.81 212 ALA A CA 1
ATOM 1600 C C . ALA A 1 212 ? -1.289 -9.191 7.922 1.00 92.81 212 ALA A C 1
ATOM 1602 O O . ALA A 1 212 ? -2.048 -8.243 7.757 1.00 92.81 212 ALA A O 1
ATOM 1603 N N . GLY A 1 213 ? -0.771 -9.457 9.126 1.00 89.06 213 GLY A N 1
ATOM 1604 C CA . GLY A 1 213 ? -1.184 -8.744 10.329 1.00 89.06 213 GLY A CA 1
ATOM 1605 C C . GLY A 1 213 ? -2.691 -8.881 10.567 1.00 89.06 213 GLY A C 1
ATOM 1606 O O . GLY A 1 213 ? -3.241 -9.971 10.419 1.00 89.06 213 GLY A O 1
ATOM 1607 N N . GLY A 1 214 ? -3.360 -7.777 10.909 1.00 89.19 214 GLY A N 1
ATOM 1608 C CA . GLY A 1 214 ? -4.824 -7.718 11.008 1.00 89.19 214 GLY A CA 1
ATOM 1609 C C . GLY A 1 214 ? -5.543 -7.354 9.706 1.00 89.19 214 GLY A C 1
ATOM 1610 O O . GLY A 1 214 ? -6.734 -7.056 9.746 1.00 89.19 214 GLY A O 1
ATOM 1611 N N . PHE A 1 215 ? -4.858 -7.356 8.558 1.00 93.38 215 PHE A N 1
ATOM 1612 C CA . PHE A 1 215 ? -5.502 -7.110 7.269 1.00 93.38 215 PHE A CA 1
ATOM 1613 C C . PHE A 1 215 ? -6.237 -8.370 6.804 1.00 93.38 215 PHE A C 1
ATOM 1615 O O . PHE A 1 215 ? -5.613 -9.355 6.411 1.00 93.38 215 PHE A O 1
ATOM 1622 N N . SER A 1 216 ? -7.568 -8.350 6.823 1.00 91.00 216 SER A N 1
ATOM 1623 C CA . SER A 1 216 ? -8.377 -9.543 6.529 1.00 91.00 216 SER A CA 1
ATOM 1624 C C . SER A 1 216 ? -8.545 -9.826 5.034 1.00 91.00 216 SER A C 1
ATOM 1626 O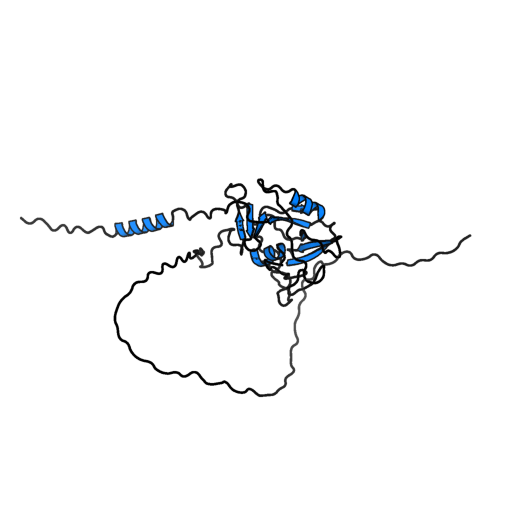 O . SER A 1 216 ? -8.855 -10.954 4.658 1.00 91.00 216 SER A O 1
ATOM 1628 N N . GLN A 1 217 ? -8.324 -8.823 4.181 1.00 88.88 217 GLN A N 1
ATOM 1629 C CA . GLN A 1 217 ? -8.435 -8.933 2.720 1.00 88.88 217 GLN A CA 1
ATOM 1630 C C . GLN A 1 217 ? -7.086 -8.793 1.998 1.00 88.88 217 GLN A C 1
ATOM 1632 O O . GLN A 1 217 ? -7.035 -8.806 0.766 1.00 88.88 217 GLN A O 1
ATOM 1637 N N . LEU A 1 218 ? -5.978 -8.694 2.741 1.00 94.00 218 LEU A N 1
ATOM 1638 C CA . LEU A 1 218 ? -4.643 -8.727 2.157 1.00 94.00 218 LEU A CA 1
ATOM 1639 C C . LEU A 1 218 ? -4.259 -10.182 1.863 1.00 94.00 218 LEU A C 1
ATOM 1641 O O . LEU A 1 218 ? -3.866 -10.939 2.747 1.00 94.00 218 LEU A O 1
ATOM 1645 N N . VAL A 1 219 ? -4.385 -10.566 0.597 1.00 94.25 219 VAL A N 1
ATOM 1646 C CA . VAL A 1 219 ? -4.063 -11.897 0.064 1.00 94.25 219 VAL A CA 1
ATOM 1647 C C . VAL A 1 219 ? -2.839 -11.871 -0.859 1.00 94.25 219 VAL A C 1
ATOM 1649 O O . VAL A 1 219 ? -2.421 -10.815 -1.347 1.00 94.25 219 VAL A O 1
ATOM 1652 N N . GLU A 1 220 ? -2.249 -13.041 -1.118 1.00 95.06 220 GLU A N 1
ATOM 1653 C CA . GLU A 1 220 ? -1.198 -13.197 -2.131 1.00 95.06 220 GLU A CA 1
ATOM 1654 C C . GLU A 1 220 ? -1.748 -12.852 -3.528 1.00 95.06 220 GLU A C 1
ATOM 1656 O O . GLU A 1 220 ? -2.705 -13.469 -3.996 1.00 95.06 220 GLU A O 1
ATOM 1661 N N . GLY A 1 221 ? -1.153 -11.867 -4.207 1.00 95.94 221 GLY A N 1
ATOM 1662 C CA . GLY A 1 221 ? -1.627 -11.410 -5.510 1.00 95.94 221 GLY A CA 1
ATOM 1663 C C . GLY A 1 221 ? -0.994 -10.106 -5.991 1.00 95.94 221 GLY A C 1
ATOM 1664 O O . GLY A 1 221 ? 0.035 -9.654 -5.487 1.00 95.94 221 GLY A O 1
ATOM 1665 N N . PHE A 1 222 ? -1.630 -9.510 -6.998 1.00 97.44 222 PHE A N 1
ATOM 1666 C CA . PHE A 1 222 ? -1.242 -8.235 -7.602 1.00 97.44 222 PHE A CA 1
ATOM 1667 C C . PHE A 1 222 ? -2.160 -7.126 -7.096 1.00 97.44 222 PHE A C 1
ATOM 1669 O O . PHE A 1 222 ? -3.371 -7.330 -7.067 1.00 97.44 222 PHE A O 1
ATOM 1676 N N . TYR A 1 223 ? -1.600 -5.972 -6.743 1.00 98.06 223 TYR A N 1
ATOM 1677 C CA . TYR A 1 223 ? -2.324 -4.825 -6.201 1.00 98.06 223 TYR A CA 1
ATOM 1678 C C . TYR A 1 223 ? -2.067 -3.586 -7.040 1.00 98.06 223 TYR A C 1
ATOM 1680 O O . TYR A 1 223 ? -0.914 -3.203 -7.229 1.00 98.06 223 TYR A O 1
ATOM 1688 N N . TRP A 1 224 ? -3.135 -2.952 -7.516 1.00 98.19 224 TRP A N 1
ATOM 1689 C CA . TRP A 1 224 ? -3.043 -1.683 -8.226 1.00 98.19 224 TRP A CA 1
ATOM 1690 C C . TRP A 1 224 ? -2.553 -0.559 -7.316 1.00 98.19 224 TRP A C 1
ATOM 1692 O O . TRP A 1 224 ? -2.968 -0.452 -6.164 1.00 98.19 224 TRP A O 1
ATOM 1702 N N . MET A 1 225 ? -1.726 0.317 -7.883 1.00 97.44 225 MET A N 1
ATOM 1703 C CA . MET A 1 225 ? -1.288 1.563 -7.261 1.00 97.44 225 MET A CA 1
ATOM 1704 C C . MET A 1 225 ? -1.864 2.766 -8.018 1.00 97.44 225 MET A C 1
ATOM 1706 O O . MET A 1 225 ? -2.213 2.669 -9.195 1.00 97.44 225 MET A O 1
ATOM 1710 N N . GLY A 1 226 ? -1.976 3.914 -7.355 1.00 96.38 226 GLY A N 1
ATOM 1711 C CA . GLY A 1 226 ? -2.669 5.109 -7.850 1.00 96.38 226 GLY A CA 1
ATOM 1712 C C . GLY A 1 226 ? -1.947 5.898 -8.945 1.00 96.38 226 GLY A C 1
ATOM 1713 O O . GLY A 1 226 ? -2.532 6.826 -9.501 1.00 96.38 226 GLY A O 1
ATOM 1714 N N . LEU A 1 227 ? -0.712 5.531 -9.289 1.00 94.44 227 LEU A N 1
ATOM 1715 C CA . LEU A 1 227 ? 0.145 6.282 -10.203 1.00 94.44 227 LEU A CA 1
ATOM 1716 C C . LEU A 1 227 ? 0.399 5.571 -11.540 1.00 94.44 227 LEU A C 1
ATOM 1718 O O . LEU A 1 227 ? 0.278 4.350 -11.688 1.00 94.44 227 LEU A O 1
ATOM 1722 N N . THR A 1 228 ? 0.794 6.367 -12.529 1.00 94.50 228 THR A N 1
ATOM 1723 C CA . THR A 1 228 ? 1.150 5.927 -13.882 1.00 94.50 228 THR A CA 1
ATOM 1724 C C . THR A 1 228 ? 2.424 6.641 -14.310 1.00 94.50 228 THR A C 1
ATOM 1726 O O . THR A 1 228 ? 2.488 7.851 -14.087 1.00 94.50 228 THR A O 1
ATOM 1729 N N . PRO A 1 229 ? 3.380 5.961 -14.966 1.00 90.94 229 PRO A N 1
ATOM 1730 C CA . PRO A 1 229 ? 4.528 6.633 -15.565 1.00 90.94 229 PRO A CA 1
ATOM 1731 C C . PRO A 1 229 ? 4.066 7.723 -16.532 1.00 90.94 229 PRO A C 1
ATOM 1733 O O . PRO A 1 229 ? 3.131 7.510 -17.315 1.00 90.94 229 PRO A O 1
ATOM 1736 N N . GLN A 1 230 ? 4.727 8.873 -16.507 1.00 88.38 230 GLN A N 1
ATOM 1737 C CA . GLN A 1 230 ? 4.407 9.988 -17.395 1.00 88.38 230 GLN A CA 1
ATOM 1738 C C . GLN A 1 230 ? 4.729 9.635 -18.861 1.00 88.38 230 GLN A C 1
ATOM 1740 O O . GLN A 1 230 ? 3.997 10.020 -19.775 1.00 88.38 230 GLN A O 1
ATOM 1745 N N . SER A 1 231 ? 5.757 8.819 -19.080 1.00 88.31 231 SER A N 1
ATOM 1746 C CA . SER A 1 231 ? 6.264 8.386 -20.385 1.00 88.31 231 SER A CA 1
ATOM 1747 C C . SER A 1 231 ? 5.322 7.408 -21.074 1.00 88.31 231 SER A C 1
ATOM 1749 O O . SER A 1 231 ? 5.315 7.296 -22.303 1.00 88.31 231 SER A O 1
ATOM 1751 N N . ASN A 1 232 ? 4.512 6.693 -20.291 1.00 89.94 232 ASN A N 1
ATOM 1752 C CA . ASN A 1 232 ? 3.587 5.696 -20.793 1.00 89.94 232 ASN A CA 1
ATOM 1753 C C . ASN A 1 232 ? 2.282 5.671 -19.978 1.00 89.94 232 ASN A C 1
ATOM 1755 O O . ASN A 1 232 ? 2.097 4.820 -19.104 1.00 89.94 232 ASN A O 1
ATOM 1759 N N . PRO A 1 233 ? 1.302 6.520 -20.330 1.00 91.69 233 PRO A N 1
ATOM 1760 C CA . PRO A 1 233 ? 0.025 6.572 -19.628 1.00 91.69 233 PRO A CA 1
ATOM 1761 C C . PRO A 1 233 ? -0.876 5.352 -19.895 1.00 91.69 233 PRO A C 1
ATOM 1763 O O . PRO A 1 233 ? -1.988 5.296 -19.369 1.00 91.69 233 PRO A O 1
ATOM 1766 N N . GLN A 1 234 ? -0.457 4.373 -20.709 1.00 94.25 234 GLN A N 1
ATOM 1767 C CA . GLN A 1 234 ? -1.223 3.140 -20.959 1.00 94.25 234 GLN A CA 1
ATOM 1768 C C . GLN A 1 234 ? -0.972 2.054 -19.904 1.00 94.25 234 GLN A C 1
ATOM 1770 O O . GLN A 1 234 ? -1.716 1.070 -19.831 1.00 94.25 234 GLN A O 1
ATOM 1775 N N . VAL A 1 235 ? 0.054 2.236 -19.071 1.00 96.00 235 VAL A N 1
ATOM 1776 C CA . VAL A 1 235 ? 0.384 1.338 -17.964 1.00 96.00 235 VAL A CA 1
ATOM 1777 C C . VAL A 1 235 ? 0.145 2.019 -16.622 1.00 96.00 235 VAL A C 1
ATOM 1779 O O . VAL A 1 235 ? 0.052 3.243 -16.534 1.00 96.00 235 VAL A O 1
ATOM 1782 N N . ALA A 1 236 ? -0.006 1.213 -15.581 1.00 97.31 236 ALA A N 1
ATOM 1783 C CA . ALA A 1 236 ? -0.079 1.659 -14.200 1.00 97.31 236 ALA A CA 1
ATOM 1784 C C . ALA A 1 236 ? 0.865 0.827 -13.339 1.00 97.31 236 ALA A C 1
ATOM 1786 O O . ALA A 1 236 ? 1.203 -0.310 -13.691 1.00 97.31 236 ALA A O 1
ATOM 1787 N N . TRP A 1 237 ? 1.283 1.411 -12.224 1.00 97.62 237 TRP A N 1
ATOM 1788 C CA . TRP A 1 237 ? 2.100 0.723 -11.242 1.00 97.62 237 TRP A CA 1
ATOM 1789 C C . TRP A 1 237 ? 1.268 -0.288 -10.454 1.00 97.62 237 TRP A C 1
ATOM 1791 O O . TRP A 1 237 ? 0.080 -0.080 -10.187 1.00 97.62 237 TRP A O 1
ATOM 1801 N N . TYR A 1 238 ? 1.899 -1.399 -10.097 1.00 97.88 238 TYR A N 1
ATOM 1802 C CA . TYR A 1 238 ? 1.325 -2.411 -9.230 1.00 97.88 238 TYR A CA 1
ATOM 1803 C C . TYR A 1 238 ? 2.396 -3.001 -8.317 1.00 97.88 238 TYR A C 1
ATOM 1805 O O . TYR A 1 238 ? 3.582 -3.051 -8.656 1.00 97.88 238 TYR A O 1
ATOM 1813 N N . PHE A 1 239 ? 1.949 -3.518 -7.179 1.00 98.25 239 PHE A N 1
ATOM 1814 C CA . PHE A 1 239 ? 2.775 -4.289 -6.265 1.00 98.25 239 PHE A CA 1
ATOM 1815 C C . PHE A 1 239 ? 2.319 -5.747 -6.251 1.00 98.25 239 PHE A C 1
ATOM 1817 O O . PHE A 1 239 ? 1.128 -6.044 -6.192 1.00 98.25 239 PHE A O 1
ATOM 1824 N N . ASN A 1 240 ? 3.261 -6.678 -6.302 1.00 97.75 240 ASN A N 1
ATOM 1825 C CA . ASN A 1 240 ? 3.002 -8.109 -6.250 1.00 97.75 240 ASN A CA 1
ATOM 1826 C C . ASN A 1 240 ? 3.489 -8.684 -4.922 1.00 97.75 240 ASN A C 1
ATOM 1828 O O . ASN A 1 240 ? 4.695 -8.804 -4.687 1.00 97.75 240 ASN A O 1
ATOM 1832 N N . THR A 1 241 ? 2.543 -9.110 -4.091 1.00 97.69 241 THR A N 1
ATOM 1833 C CA . THR A 1 241 ? 2.810 -9.667 -2.761 1.00 97.69 241 THR A CA 1
ATOM 1834 C C . THR A 1 241 ? 3.318 -11.110 -2.807 1.00 97.69 241 THR A C 1
ATOM 1836 O O . THR A 1 241 ? 3.901 -11.569 -1.830 1.00 97.69 241 THR A O 1
ATOM 1839 N N . VAL A 1 242 ? 3.188 -11.818 -3.939 1.00 97.50 242 VAL A N 1
ATOM 1840 C CA . VAL A 1 242 ? 3.754 -13.170 -4.126 1.00 97.50 242 VAL A CA 1
ATOM 1841 C C . VAL A 1 242 ? 5.282 -13.115 -4.141 1.00 97.50 242 VAL A C 1
ATOM 1843 O O . VAL A 1 242 ? 5.946 -13.970 -3.566 1.00 97.50 242 VAL A O 1
ATOM 1846 N N . GLY A 1 243 ? 5.846 -12.108 -4.814 1.00 96.06 243 GLY A N 1
ATOM 1847 C CA . GLY A 1 243 ? 7.293 -11.958 -4.994 1.00 96.06 243 GLY A CA 1
ATOM 1848 C C . GLY A 1 243 ? 7.927 -10.810 -4.209 1.00 96.06 243 GLY A C 1
ATOM 1849 O O . GLY A 1 243 ? 9.153 -10.697 -4.225 1.00 96.06 243 GLY A O 1
ATOM 1850 N N . GLY A 1 244 ? 7.125 -9.949 -3.573 1.00 97.19 244 GLY A N 1
ATOM 1851 C CA . GLY A 1 244 ? 7.587 -8.671 -3.024 1.00 97.19 244 GLY A CA 1
ATOM 1852 C C . GLY A 1 244 ? 8.266 -7.839 -4.110 1.00 97.19 244 GLY A C 1
ATOM 1853 O O . GLY A 1 244 ? 9.473 -7.605 -4.057 1.00 97.19 244 GLY A O 1
ATOM 1854 N N . ILE A 1 245 ? 7.524 -7.531 -5.174 1.00 97.19 245 ILE A N 1
ATOM 1855 C CA . ILE A 1 245 ? 8.060 -6.872 -6.368 1.00 97.19 245 ILE A CA 1
ATOM 1856 C C . ILE A 1 245 ? 7.102 -5.794 -6.868 1.00 97.19 245 ILE A C 1
ATOM 1858 O O . ILE A 1 245 ? 5.898 -6.031 -6.958 1.00 97.19 245 ILE A O 1
ATOM 1862 N N . GLN A 1 246 ? 7.642 -4.632 -7.219 1.00 97.88 246 GLN A N 1
ATOM 1863 C CA . GLN A 1 246 ? 6.901 -3.509 -7.786 1.00 97.88 246 GLN A CA 1
ATOM 1864 C C . GLN A 1 246 ? 7.243 -3.341 -9.265 1.00 97.88 246 GLN A C 1
ATOM 1866 O O . GLN A 1 246 ? 8.411 -3.375 -9.644 1.00 97.88 246 GLN A O 1
ATOM 1871 N N . LEU A 1 247 ? 6.229 -3.192 -10.110 1.00 96.38 247 LEU A N 1
ATOM 1872 C CA . LEU A 1 247 ? 6.377 -3.139 -11.563 1.00 96.38 247 LEU A CA 1
ATOM 1873 C C . LEU A 1 247 ? 5.271 -2.279 -12.185 1.00 96.38 247 LEU A C 1
ATOM 1875 O O . LEU A 1 247 ? 4.340 -1.840 -11.513 1.00 96.38 247 LEU A O 1
ATOM 1879 N N . VAL A 1 248 ? 5.352 -2.086 -13.500 1.00 95.75 248 VAL A N 1
ATOM 1880 C CA . VAL A 1 248 ? 4.288 -1.480 -14.309 1.00 95.75 248 VAL A CA 1
ATOM 1881 C C . VAL A 1 248 ? 3.621 -2.528 -15.193 1.00 95.75 248 VAL A C 1
ATOM 1883 O O . VAL A 1 248 ? 4.280 -3.432 -15.712 1.00 95.75 248 VAL A O 1
ATOM 1886 N N . PHE A 1 249 ? 2.310 -2.411 -15.394 1.00 96.31 249 PHE A N 1
ATOM 1887 C CA . PHE A 1 249 ? 1.568 -3.296 -16.292 1.00 96.31 249 PHE A CA 1
ATOM 1888 C C . PHE A 1 249 ? 0.430 -2.588 -17.017 1.00 96.31 249 PHE A C 1
ATOM 1890 O O . PHE A 1 249 ? 0.011 -1.493 -16.648 1.00 96.31 249 PHE A O 1
ATOM 1897 N N . THR A 1 250 ? -0.090 -3.228 -18.067 1.00 96.62 250 THR A N 1
ATOM 1898 C CA . THR A 1 250 ? -1.236 -2.704 -18.819 1.00 96.62 250 THR A CA 1
ATOM 1899 C C . THR A 1 250 ? -2.452 -2.547 -17.910 1.00 96.62 250 THR A C 1
ATOM 1901 O O . THR A 1 250 ? -2.778 -3.451 -17.141 1.00 96.62 250 THR A O 1
ATOM 1904 N N . LYS A 1 251 ? -3.174 -1.432 -18.046 1.00 97.50 251 LYS A N 1
ATOM 1905 C CA . LYS A 1 251 ? -4.318 -1.093 -17.184 1.00 97.50 251 LYS A CA 1
ATOM 1906 C C . LYS A 1 251 ? -5.515 -2.044 -17.285 1.00 97.50 251 LYS A C 1
ATOM 1908 O O . LYS A 1 251 ? -6.437 -1.898 -16.500 1.00 97.50 251 LYS A O 1
ATOM 1913 N N . GLN A 1 252 ? -5.523 -2.984 -18.231 1.00 97.31 252 GLN A N 1
ATOM 1914 C CA . GLN A 1 252 ? -6.678 -3.826 -18.583 1.00 97.31 252 GLN A CA 1
ATOM 1915 C C . GLN A 1 252 ? -6.717 -5.180 -17.860 1.00 97.31 252 GLN A C 1
ATOM 1917 O O . GLN A 1 252 ? -7.509 -6.045 -18.222 1.00 97.31 252 GLN A O 1
ATOM 1922 N N . SER A 1 253 ? -5.821 -5.404 -16.897 1.00 95.50 253 SER A N 1
ATOM 1923 C CA . SER A 1 253 ? -5.722 -6.688 -16.199 1.00 95.50 253 SER A CA 1
ATOM 1924 C C . SER A 1 253 ? -6.442 -6.674 -14.854 1.00 95.50 253 SER A C 1
ATOM 1926 O O . SER A 1 253 ? -6.423 -5.648 -14.168 1.00 95.50 253 SER A O 1
ATOM 1928 N N . PRO A 1 254 ? -7.025 -7.811 -14.443 1.00 96.50 254 PRO A N 1
ATOM 1929 C CA . PRO A 1 254 ? -7.635 -7.906 -13.136 1.00 96.50 254 PRO A CA 1
ATOM 1930 C C . PRO A 1 254 ? -6.560 -7.946 -12.047 1.00 96.50 254 PRO A C 1
ATOM 1932 O O . PRO A 1 254 ? -5.644 -8.767 -12.105 1.00 96.50 254 PRO A O 1
ATOM 1935 N N . MET A 1 255 ? -6.673 -7.064 -11.056 1.00 97.44 255 MET A N 1
ATOM 1936 C CA . MET A 1 255 ? -5.802 -7.025 -9.875 1.00 97.44 255 MET A CA 1
ATOM 1937 C C . MET A 1 255 ? -6.605 -6.572 -8.654 1.00 97.44 255 MET A C 1
ATOM 1939 O O . MET A 1 255 ? -7.699 -6.020 -8.784 1.00 97.44 255 MET A O 1
ATOM 1943 N N . HIS A 1 256 ? -6.072 -6.816 -7.463 1.00 97.50 256 HIS A N 1
ATOM 1944 C CA . HIS A 1 256 ? -6.654 -6.334 -6.221 1.00 97.50 256 HIS A CA 1
ATOM 1945 C C . HIS A 1 256 ? -6.445 -4.825 -6.058 1.00 97.50 256 HIS A C 1
ATOM 1947 O O . HIS A 1 256 ? -5.524 -4.231 -6.618 1.00 97.50 256 HIS A O 1
ATOM 1953 N N . ALA A 1 257 ? -7.308 -4.208 -5.269 1.00 97.06 257 ALA A N 1
ATOM 1954 C CA . ALA A 1 257 ? -7.213 -2.833 -4.829 1.00 97.06 257 ALA A CA 1
ATOM 1955 C C . ALA A 1 257 ? -7.309 -2.823 -3.304 1.00 97.06 257 ALA A C 1
ATOM 1957 O O . ALA A 1 257 ? -8.211 -3.443 -2.743 1.00 97.06 257 ALA A O 1
ATOM 1958 N N . LEU A 1 258 ? -6.367 -2.144 -2.657 1.00 97.06 258 LEU A N 1
ATOM 1959 C CA . LEU A 1 258 ? -6.365 -1.867 -1.224 1.00 97.06 258 LEU A CA 1
ATOM 1960 C C . LEU A 1 258 ? -6.567 -0.361 -1.065 1.00 97.06 258 LEU A C 1
ATOM 1962 O O . LEU A 1 258 ? -6.011 0.390 -1.859 1.00 97.06 258 LEU A O 1
ATOM 1966 N N . ALA A 1 259 ? -7.386 0.070 -0.110 1.00 97.06 259 ALA A N 1
ATOM 1967 C CA . ALA A 1 259 ? -7.697 1.484 0.074 1.00 97.06 259 ALA A CA 1
ATOM 1968 C C . ALA A 1 259 ? -6.844 2.093 1.191 1.00 97.06 259 ALA A C 1
ATOM 1970 O O . ALA A 1 259 ? -6.651 1.480 2.247 1.00 97.06 259 ALA A O 1
ATOM 1971 N N . VAL A 1 260 ? -6.375 3.313 0.945 1.00 97.00 260 VAL A N 1
ATOM 1972 C CA . VAL A 1 260 ? -5.725 4.178 1.931 1.00 97.00 260 VAL A CA 1
ATOM 1973 C C . VAL A 1 260 ? -6.342 5.562 1.880 1.00 97.00 260 VAL A C 1
ATOM 1975 O O . VAL A 1 260 ? -6.794 5.993 0.823 1.00 97.00 260 VAL A O 1
ATOM 1978 N N . ALA A 1 261 ? -6.342 6.249 3.007 1.00 97.38 261 ALA A N 1
ATOM 1979 C CA . ALA A 1 261 ? -6.747 7.639 3.111 1.00 97.38 261 ALA A CA 1
ATOM 1980 C C . ALA A 1 261 ? -5.622 8.443 3.763 1.00 97.38 261 ALA A C 1
ATOM 1982 O O . ALA A 1 261 ? -4.842 7.901 4.548 1.00 97.38 261 ALA A O 1
ATOM 1983 N N . ASP A 1 262 ? -5.517 9.721 3.421 1.00 97.31 262 ASP A N 1
ATOM 1984 C CA . ASP A 1 262 ? -4.503 10.593 4.007 1.00 97.31 262 ASP A CA 1
ATOM 1985 C C . ASP A 1 262 ? -4.890 10.993 5.437 1.00 97.31 262 ASP A C 1
ATOM 1987 O O . ASP A 1 262 ? -6.051 11.260 5.740 1.00 97.31 262 ASP A O 1
ATOM 1991 N N . GLY A 1 263 ? -3.896 11.071 6.320 1.00 96.81 263 GLY A N 1
ATOM 1992 C CA . GLY A 1 263 ? -4.083 11.438 7.719 1.00 96.81 263 GLY A CA 1
ATOM 1993 C C . GLY A 1 263 ? -4.578 10.306 8.619 1.00 96.81 263 GLY A C 1
ATOM 1994 O O . GLY A 1 263 ? -4.655 9.136 8.232 1.00 96.81 263 GLY A O 1
ATOM 1995 N N . ASP A 1 264 ? -4.852 10.685 9.866 1.00 96.38 264 ASP A N 1
ATOM 1996 C CA . ASP A 1 264 ? -5.336 9.794 10.917 1.00 96.38 264 ASP A CA 1
ATOM 1997 C C . ASP A 1 264 ? -6.869 9.766 10.927 1.00 96.38 264 ASP A C 1
ATOM 1999 O O . ASP A 1 264 ? -7.512 10.800 11.134 1.00 96.38 264 ASP A O 1
ATOM 2003 N N . ILE A 1 265 ? -7.446 8.590 10.681 1.00 94.75 265 ILE A N 1
ATOM 2004 C CA . ILE A 1 265 ? -8.890 8.374 10.597 1.00 94.75 265 ILE A CA 1
ATOM 2005 C C . ILE A 1 265 ? -9.340 7.385 11.671 1.00 94.75 265 ILE A C 1
ATOM 2007 O O . ILE A 1 265 ? -8.762 6.310 11.841 1.00 94.75 265 ILE A O 1
ATOM 2011 N N . GLY A 1 266 ? -10.444 7.724 12.337 1.00 92.25 266 GLY A N 1
ATOM 2012 C CA . GLY A 1 266 ? -11.030 6.930 13.412 1.00 92.25 266 GLY A CA 1
ATOM 2013 C C . GLY A 1 266 ? -10.396 7.185 14.773 1.00 92.25 266 GLY A C 1
ATOM 2014 O O . GLY A 1 266 ? -9.456 7.961 14.924 1.00 92.25 266 GLY A O 1
ATOM 2015 N N . GLU A 1 267 ? -10.940 6.524 15.787 1.00 92.06 267 GLU A N 1
ATOM 2016 C CA . GLU A 1 267 ? -10.404 6.591 17.142 1.00 92.06 267 GLU A CA 1
ATOM 2017 C C . GLU A 1 267 ? -9.383 5.466 17.348 1.00 92.06 267 GLU A C 1
ATOM 2019 O O . GLU A 1 267 ? -9.545 4.368 16.799 1.00 92.06 267 GLU A O 1
ATOM 2024 N N . PRO A 1 268 ? -8.338 5.680 18.162 1.00 91.06 268 PRO A N 1
ATOM 2025 C CA . PRO A 1 268 ? -7.517 4.581 18.638 1.00 91.06 268 PRO A CA 1
ATOM 2026 C C . PRO A 1 268 ? -8.404 3.553 19.339 1.00 91.06 268 PRO A C 1
ATOM 2028 O O . PRO A 1 268 ? -9.200 3.905 20.214 1.00 91.06 268 PRO A O 1
ATOM 2031 N N . ILE A 1 269 ? -8.240 2.275 18.997 1.00 85.56 269 ILE A N 1
ATOM 2032 C CA . ILE A 1 269 ? -8.851 1.213 19.798 1.00 85.56 269 ILE A CA 1
ATOM 2033 C C . ILE A 1 269 ? -8.210 1.310 21.170 1.00 85.56 269 ILE A C 1
ATOM 2035 O O . ILE A 1 269 ? -6.997 1.129 21.294 1.00 85.56 269 ILE A O 1
ATOM 2039 N N . ALA A 1 270 ? -9.008 1.632 22.188 1.00 66.25 270 ALA A N 1
ATOM 2040 C CA . ALA A 1 270 ? -8.525 1.649 23.554 1.00 66.25 270 ALA A CA 1
ATOM 2041 C C . ALA A 1 270 ? -7.902 0.280 23.840 1.00 66.25 270 ALA A C 1
ATOM 2043 O O . ALA A 1 270 ? -8.602 -0.735 23.871 1.00 66.25 270 ALA A O 1
ATOM 2044 N N . GLU A 1 271 ? -6.580 0.243 24.020 1.00 61.09 271 GLU A N 1
ATOM 2045 C CA . GLU A 1 271 ? -5.930 -0.892 24.653 1.00 61.09 271 GLU A CA 1
ATOM 2046 C C . GLU A 1 271 ? -6.616 -1.020 26.001 1.00 61.09 271 GLU A C 1
ATOM 2048 O O . GLU A 1 271 ? -6.484 -0.129 26.840 1.00 61.09 271 GLU A O 1
ATOM 2053 N N . VAL A 1 272 ? -7.462 -2.044 26.143 1.00 49.75 272 VAL A N 1
ATOM 2054 C CA . VAL A 1 272 ? -8.226 -2.285 27.363 1.00 49.75 272 VAL A CA 1
ATOM 2055 C C . VAL A 1 272 ? -7.226 -2.194 28.513 1.00 49.75 272 VAL A C 1
ATOM 2057 O O . VAL A 1 272 ? -6.351 -3.061 28.592 1.00 49.75 272 VAL A O 1
ATOM 2060 N N . PRO A 1 273 ? -7.295 -1.155 29.373 1.00 48.81 273 PRO A N 1
ATOM 2061 C CA . PRO A 1 273 ? -6.397 -1.062 30.508 1.00 48.81 273 PRO A CA 1
ATOM 2062 C C . PRO A 1 273 ? -6.632 -2.327 31.311 1.00 48.81 273 PRO A C 1
ATOM 2064 O O . PRO A 1 273 ? -7.794 -2.618 31.616 1.00 48.81 273 PRO A O 1
ATOM 2067 N N . GLU A 1 274 ? -5.575 -3.105 31.565 1.00 50.91 274 GLU A N 1
ATOM 2068 C CA . GLU A 1 274 ? -5.717 -4.404 32.215 1.00 50.91 274 GLU A CA 1
ATOM 2069 C C . GLU A 1 274 ? -6.689 -4.282 33.396 1.00 50.91 274 GLU A C 1
ATOM 2071 O O . GLU A 1 274 ? -6.481 -3.454 34.295 1.00 50.91 274 GLU A O 1
ATOM 2076 N N . PRO A 1 275 ? -7.816 -5.015 33.370 1.00 47.84 275 PRO A N 1
ATOM 2077 C CA . PRO A 1 275 ? -8.906 -4.742 34.274 1.00 47.84 275 PRO A CA 1
ATOM 2078 C C . PRO A 1 275 ? -8.491 -5.222 35.652 1.00 47.84 275 PRO A C 1
ATOM 2080 O O . PRO A 1 275 ? -8.633 -6.393 35.974 1.00 47.84 275 PRO A O 1
ATOM 2083 N N . GLN A 1 276 ? -8.042 -4.300 36.503 1.00 58.75 276 GLN A N 1
ATOM 2084 C CA . GLN A 1 276 ? -8.115 -4.456 37.955 1.00 58.75 276 GLN A CA 1
ATOM 2085 C C . GLN A 1 276 ? -7.280 -5.624 38.518 1.00 58.75 276 GLN A C 1
ATOM 2087 O O . GLN A 1 276 ? -7.303 -5.837 39.726 1.00 58.75 276 GLN A O 1
ATOM 2092 N N . THR A 1 277 ? -6.521 -6.356 37.698 1.00 59.50 277 THR A N 1
ATOM 2093 C CA . THR A 1 277 ? -5.622 -7.449 38.089 1.00 59.50 277 THR A CA 1
ATOM 2094 C C . THR A 1 277 ? -4.461 -6.915 38.901 1.00 59.50 277 THR A C 1
ATOM 2096 O O . THR A 1 277 ? -4.140 -7.500 39.925 1.00 59.50 277 THR A O 1
ATOM 2099 N N . GLU A 1 278 ? -3.920 -5.754 38.540 1.00 63.59 278 GLU A N 1
ATOM 2100 C CA . GLU A 1 278 ? -2.948 -4.998 39.342 1.00 63.59 278 GLU A CA 1
ATOM 2101 C C . GLU A 1 278 ? -3.510 -4.653 40.732 1.00 63.59 278 GLU A C 1
ATOM 2103 O O . GLU A 1 278 ? -2.868 -4.880 41.762 1.00 63.59 278 GLU A O 1
ATOM 2108 N N . LEU A 1 279 ? -4.755 -4.165 40.787 1.00 68.50 279 LEU A N 1
ATOM 2109 C CA . LEU A 1 279 ? -5.414 -3.795 42.041 1.00 68.50 279 LEU A CA 1
ATOM 2110 C C . LEU A 1 279 ? -5.777 -5.034 42.878 1.00 68.50 279 LEU A C 1
ATOM 2112 O O . LEU A 1 279 ? -5.577 -5.047 44.085 1.00 68.50 279 LEU A O 1
ATOM 2116 N N . LEU A 1 280 ? -6.270 -6.108 42.264 1.00 66.88 280 LEU A N 1
ATOM 2117 C CA . LEU A 1 280 ? -6.617 -7.356 42.948 1.00 66.88 280 LEU A CA 1
ATOM 2118 C C . LEU A 1 280 ? -5.378 -8.147 43.374 1.00 66.88 280 LEU A C 1
ATOM 2120 O O . LEU A 1 280 ? -5.389 -8.745 44.449 1.00 66.88 280 LEU A O 1
ATOM 2124 N N . ALA A 1 281 ? -4.301 -8.129 42.589 1.00 73.31 281 ALA A N 1
ATOM 2125 C CA . ALA A 1 281 ? -3.028 -8.740 42.951 1.00 73.31 281 ALA A CA 1
ATOM 2126 C C . ALA A 1 281 ? -2.378 -7.978 44.110 1.00 73.31 281 ALA A C 1
ATOM 2128 O O . ALA A 1 281 ? -1.969 -8.600 45.093 1.00 73.31 281 ALA A O 1
ATOM 2129 N N . SER A 1 282 ? -2.363 -6.641 44.064 1.00 70.06 282 SER A N 1
ATOM 2130 C CA . SER A 1 282 ? -1.866 -5.822 45.176 1.00 70.06 282 SER A CA 1
ATOM 2131 C C . SER A 1 282 ? -2.729 -5.972 46.438 1.00 70.06 282 SER A C 1
ATOM 2133 O O . SER A 1 282 ? -2.187 -6.209 47.520 1.00 70.06 282 SER A O 1
ATOM 2135 N N . LEU A 1 283 ? -4.062 -5.966 46.324 1.00 77.62 283 LEU A N 1
ATOM 2136 C CA . LEU A 1 283 ? -4.970 -6.239 47.449 1.00 77.62 283 LEU A CA 1
ATOM 2137 C C . LEU A 1 283 ? -4.823 -7.672 47.993 1.00 77.62 283 LEU A C 1
ATOM 2139 O O . LEU A 1 283 ? -4.873 -7.879 49.208 1.00 77.62 283 LEU A O 1
ATOM 2143 N N . GLY A 1 284 ? -4.595 -8.661 47.128 1.00 80.06 284 GLY A N 1
ATOM 2144 C CA . GLY A 1 284 ? -4.361 -10.055 47.509 1.00 80.06 284 GLY A CA 1
ATOM 2145 C C . GLY A 1 284 ? -3.072 -10.244 48.315 1.00 80.06 284 GLY A C 1
ATOM 2146 O O . GLY A 1 284 ? -3.072 -10.949 49.328 1.00 80.06 284 GLY A O 1
ATOM 2147 N N . VAL A 1 285 ? -1.990 -9.561 47.927 1.00 80.06 285 VAL A N 1
ATOM 2148 C CA . VAL A 1 285 ? -0.720 -9.556 48.673 1.00 80.06 285 VAL A CA 1
ATOM 2149 C C . VAL A 1 285 ? -0.885 -8.874 50.035 1.00 80.06 285 VAL A C 1
ATOM 2151 O O . VAL A 1 285 ? -0.452 -9.427 51.049 1.00 80.06 285 VAL A O 1
ATOM 2154 N N . ILE A 1 286 ? -1.582 -7.734 50.098 1.00 81.88 286 ILE A N 1
ATOM 2155 C CA . ILE A 1 286 ? -1.865 -7.027 51.360 1.00 81.88 286 ILE A CA 1
ATOM 2156 C C . ILE A 1 286 ? -2.678 -7.915 52.319 1.00 81.88 286 ILE A C 1
ATOM 2158 O O . ILE A 1 286 ? -2.352 -8.015 53.505 1.00 81.88 286 ILE A O 1
ATOM 2162 N N . ALA A 1 287 ? -3.691 -8.629 51.819 1.00 80.44 287 ALA A N 1
ATOM 2163 C CA . ALA A 1 287 ? -4.503 -9.539 52.628 1.00 80.44 287 ALA A CA 1
ATOM 2164 C C . ALA A 1 287 ? -3.705 -10.738 53.184 1.00 80.44 287 ALA A C 1
ATOM 2166 O O . ALA A 1 287 ? -3.967 -11.196 54.302 1.00 80.44 287 ALA A O 1
ATOM 2167 N N . LEU A 1 288 ? -2.716 -11.247 52.440 1.00 79.19 288 LEU A N 1
ATOM 2168 C CA . LEU A 1 288 ? -1.832 -12.328 52.896 1.00 79.19 288 LEU A CA 1
ATOM 2169 C C . LEU A 1 288 ? -0.842 -11.864 53.972 1.00 79.19 288 LEU A C 1
ATOM 2171 O O . LEU A 1 288 ? -0.598 -12.604 54.929 1.00 79.19 288 LEU A O 1
ATOM 2175 N N . ILE A 1 289 ? -0.318 -10.641 53.853 1.00 81.38 289 ILE A N 1
ATOM 2176 C CA . ILE A 1 289 ? 0.546 -10.028 54.871 1.00 81.38 289 ILE A CA 1
ATOM 2177 C C . ILE A 1 289 ? -0.251 -9.805 56.165 1.00 81.38 289 ILE A C 1
ATOM 2179 O O . ILE A 1 289 ? 0.163 -10.270 57.227 1.00 81.38 289 ILE A O 1
ATOM 2183 N N . ALA A 1 290 ? -1.453 -9.227 56.077 1.00 77.31 290 ALA A N 1
ATOM 2184 C CA . ALA A 1 290 ? -2.316 -8.984 57.237 1.00 77.31 290 ALA A CA 1
ATOM 2185 C C . ALA A 1 290 ? -2.750 -10.276 57.963 1.00 77.31 290 ALA A C 1
ATOM 2187 O O . ALA A 1 290 ? -2.939 -10.283 59.180 1.00 77.31 290 ALA A O 1
ATOM 2188 N N . ARG A 1 291 ? -2.876 -11.406 57.249 1.00 74.75 291 ARG A N 1
ATOM 2189 C CA . ARG A 1 291 ? -3.174 -12.716 57.860 1.00 74.75 291 ARG A CA 1
ATOM 2190 C C . ARG A 1 291 ? -2.008 -13.304 58.660 1.00 74.75 291 ARG A C 1
ATOM 2192 O O . ARG A 1 291 ? -2.262 -14.112 59.554 1.00 74.75 291 ARG A O 1
ATOM 2199 N N . ARG A 1 292 ? -0.758 -12.928 58.367 1.00 67.00 292 ARG A N 1
ATOM 2200 C CA . ARG A 1 292 ? 0.428 -13.419 59.094 1.00 67.00 292 ARG A CA 1
ATOM 2201 C C . ARG A 1 292 ? 0.656 -12.713 60.431 1.00 67.00 292 ARG A C 1
ATOM 2203 O O . ARG A 1 292 ? 1.273 -13.309 61.307 1.00 67.00 292 ARG A O 1
ATOM 2210 N N . GLU A 1 293 ? 0.113 -11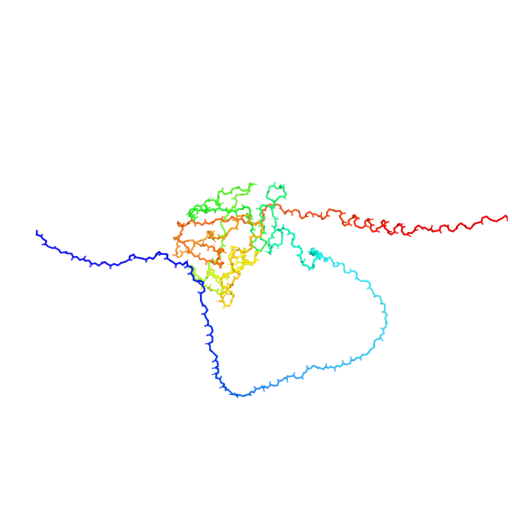.514 60.628 1.00 60.00 293 GLU A N 1
ATOM 2211 C CA . GLU A 1 293 ? 0.358 -10.715 61.838 1.00 60.00 293 GLU A CA 1
ATOM 2212 C C . GLU A 1 293 ? -0.589 -10.993 63.014 1.00 60.00 293 GLU A C 1
ATOM 2214 O O . GLU A 1 293 ? -0.586 -10.249 63.991 1.00 60.00 293 GLU A O 1
ATOM 2219 N N . LYS A 1 294 ? -1.396 -12.064 62.993 1.00 60.03 294 LYS A N 1
ATOM 2220 C CA . LYS A 1 294 ? -2.274 -12.370 64.134 1.00 60.03 294 LYS A CA 1
ATOM 2221 C C . LYS A 1 294 ? -1.413 -12.697 65.375 1.00 60.03 294 LYS A C 1
ATOM 2223 O O . LYS A 1 294 ? -0.799 -13.768 65.405 1.00 60.03 294 LYS A O 1
ATOM 2228 N N . PRO A 1 295 ? -1.355 -11.839 66.415 1.00 56.47 295 PRO A N 1
ATOM 2229 C CA . PRO A 1 295 ? -0.447 -12.054 67.532 1.00 56.47 295 PRO A CA 1
ATOM 2230 C C . PRO A 1 295 ? -0.964 -13.219 68.372 1.00 56.47 295 PRO A C 1
ATOM 2232 O O . PRO A 1 295 ? -2.138 -13.242 68.759 1.00 56.47 295 PRO A O 1
ATOM 2235 N N . ARG A 1 296 ? -0.089 -14.173 68.712 1.00 59.38 296 ARG A N 1
ATOM 2236 C CA . ARG A 1 296 ? -0.335 -15.081 69.838 1.00 59.38 296 ARG A CA 1
ATOM 2237 C C . ARG A 1 296 ? -0.453 -14.213 71.093 1.00 59.38 296 ARG A C 1
ATOM 2239 O O . ARG A 1 296 ? 0.554 -13.805 71.662 1.00 59.38 296 ARG A O 1
ATOM 2246 N N . ARG A 1 297 ? -1.687 -13.908 71.511 1.00 59.38 297 ARG A N 1
ATOM 2247 C CA . ARG A 1 297 ? -1.973 -13.394 72.855 1.00 59.38 297 ARG A CA 1
ATOM 2248 C C . ARG A 1 297 ? -1.499 -14.460 73.842 1.00 59.38 297 ARG A C 1
ATOM 2250 O O . ARG A 1 297 ? -2.196 -15.443 74.074 1.00 59.38 297 ARG A O 1
ATOM 2257 N N . ASN A 1 298 ? -0.293 -14.276 74.376 1.00 52.75 298 ASN A N 1
ATOM 2258 C CA . ASN A 1 298 ? 0.172 -15.009 75.543 1.00 52.75 298 ASN A CA 1
ATOM 2259 C C . ASN A 1 298 ? -0.757 -14.646 76.699 1.00 52.75 298 ASN A C 1
ATOM 2261 O O . ASN A 1 298 ? -0.709 -13.548 77.248 1.00 52.75 298 ASN A O 1
ATOM 2265 N N . MET A 1 299 ? -1.647 -15.577 77.014 1.00 57.28 299 MET A N 1
ATOM 2266 C CA . MET A 1 299 ? -2.539 -15.517 78.155 1.00 57.28 299 MET A CA 1
ATOM 2267 C C . MET A 1 299 ? -1.717 -15.892 79.394 1.00 57.28 299 MET A C 1
ATOM 2269 O O . MET A 1 299 ? -1.689 -17.050 79.801 1.00 57.28 299 MET A O 1
ATOM 2273 N N . GLN A 1 300 ? -0.983 -14.934 79.967 1.00 55.50 300 GLN A N 1
ATOM 2274 C CA . GLN A 1 300 ? -0.417 -15.111 81.305 1.00 55.50 300 GLN A CA 1
ATOM 2275 C C . GLN A 1 300 ? -1.502 -14.818 82.346 1.00 55.50 300 GLN A C 1
ATOM 2277 O O . GLN A 1 300 ? -1.780 -13.678 82.694 1.00 55.50 300 GLN A O 1
ATOM 2282 N N . SER A 1 301 ? -2.172 -15.910 82.720 1.00 58.06 301 SER A N 1
ATOM 2283 C CA . SER A 1 301 ? -2.514 -16.326 84.083 1.00 58.06 301 SER A CA 1
ATOM 2284 C C . SER A 1 301 ? -2.695 -15.234 85.144 1.00 58.06 301 SER A C 1
ATOM 2286 O O . SER A 1 301 ? -1.727 -14.676 85.651 1.00 58.06 301 SER A O 1
ATOM 2288 N N . LEU A 1 302 ? -3.952 -15.094 85.577 1.00 62.59 302 LEU A N 1
ATOM 2289 C CA . LEU A 1 302 ? -4.356 -14.812 86.958 1.00 62.59 302 LEU A CA 1
ATOM 2290 C C . LEU A 1 302 ? -3.393 -15.465 87.969 1.00 62.59 302 LEU A C 1
ATOM 2292 O O . LEU A 1 302 ? -3.208 -16.681 87.916 1.00 62.59 302 LEU A O 1
ATOM 2296 N N . VAL A 1 303 ? -2.866 -14.692 88.918 1.00 58.56 303 VAL A N 1
ATOM 2297 C CA . VAL A 1 303 ? -2.531 -15.166 90.269 1.00 58.56 303 VAL A CA 1
ATOM 2298 C C . VAL A 1 303 ? -2.962 -14.075 91.253 1.00 58.56 303 VAL A C 1
ATOM 2300 O O . VAL A 1 303 ? -2.873 -12.891 90.934 1.00 58.56 303 VAL A O 1
ATOM 2303 N N . ALA A 1 304 ? -3.520 -14.562 92.360 1.00 54.38 304 ALA A N 1
ATOM 2304 C CA . ALA A 1 304 ? -4.247 -13.908 93.444 1.00 54.38 304 ALA A CA 1
ATOM 2305 C C . ALA A 1 304 ? -3.587 -12.678 94.081 1.00 54.38 304 ALA A C 1
ATOM 2307 O O . ALA A 1 304 ? -2.338 -12.614 94.110 1.00 54.38 304 ALA A O 1
#

pLDDT: mean 72.77, std 27.71, range [24.67, 98.31]

Sequence (304 aa):
MWPSRGRFGLKHAYFAHLKCMACHCRSDCGQKVQGGAAALLPAANPNFKTTDAVMNHSVFFALIAAASCTAAAAATVDATGNPSASPGHLLKGLEARDFNRDGTLDGYFDRELNITWWAKGGVSQSNWSQAKDWAANLDVFGFDDWRLPTATDHGNDGCNWSVTGGTDCGHNVDISAANGSEMARLFHFNLGNKSYFDLSGRPNTDYGLKNAGGFSQLVEGFYWMGLTPQSNPQVAWYFNTVGGIQLVFTKQSPMHALAVADGDIGEPIAEVPEPQTELLASLGVIALIARREKPRRNMQSLVA